Protein 6IE4 (pdb70)

Solvent-accessible surface area: 15902 Å² total

Secondary structure (DSSP, 8-state):
--GGGSTT-EEEE---STT-TTEEEEEEEEE----EEEEEEEEEESSTT--SEEEEEEEGGGEEPPPP---TTGGG----TTBEEEEEETTEEEEEEEEEEETTTEEEEEETTTTEEEEEEGGGEEE---EETTEE-/--BSTTT---/--TTSTT-EEEE---SGGGTTEEEEEEE----EEEEEEEEEESSTT--SEEEEEEEGGGEEPPPPPP-HHHHTS---TTBEEEEEETTEEEEEEEEEE-TTSEEEEEETTTTEEEEEEGGGEEE---EETTEE-/--BGGGT---

Organism: Arabidopsis thaliana (NCBI:txid3702)

Sequence (291 aa):
LPSYLKPGSAVEISSDEIGFRGSWYMGKVITIPSVKCQVEYTTLFFDKEGTKPLKEVVDMSQLRPPAPPMSEIEKKKKIVVGEEVDAFYNDGWWEGDVTEVLDDGKFSVFFRSSKEQIRFRKDELRFHREWVDGAWKARTKQTARSTPSYLKPGSAVEISSDEIGFRGSWYMGKVITSVKCQVEYTTLFFDKEGTKPLKEVVDMSQLRPPAPPMSEIEKKKKIVVGEEVDAFYNDGWWEGDVTEVLDDGKFSVFFRSSKEQIRFRKDELRFHREWVDGAWKARTKQTARST

Structure (mmCIF, N/CA/C/O backbone):
data_6IE4
#
_entry.id   6IE4
#
_cell.length_a   42.515
_cell.length_b   67.529
_cell.length_c   116.679
_cell.angle_alpha   90.00
_cell.angle_beta   90.00
_cell.angle_gamma   90.00
#
_symmetry.space_group_name_H-M   'P 21 21 21'
#
loop_
_entity.id
_entity.type
_entity.pdbx_description
1 polymer 'Agenet domain-containing protein'
2 polymer 'H3K9me1 peptide'
3 water water
#
loop_
_atom_site.group_PDB
_atom_site.id
_atom_site.type_symbol
_atom_site.label_atom_id
_atom_site.label_alt_id
_atom_site.label_comp_id
_atom_site.label_asym_id
_atom_site.label_entity_id
_atom_site.label_seq_id
_atom_site.pdbx_PDB_ins_code
_atom_site.Cartn_x
_atom_site.Cartn_y
_atom_site.Cartn_z
_atom_site.occupancy
_atom_site.B_iso_or_equiv
_atom_site.auth_seq_id
_atom_site.auth_comp_id
_atom_site.auth_asym_id
_atom_site.auth_atom_id
_atom_site.pdbx_PDB_model_num
ATOM 1 N N . LEU A 1 10 ? 3.262 101.897 129.356 1.00 69.20 5 LEU A N 1
ATOM 2 C CA . LEU A 1 10 ? 3.621 100.474 129.382 1.00 72.80 5 LEU A CA 1
ATOM 3 C C . LEU A 1 10 ? 5.110 100.234 129.120 1.00 69.84 5 LEU A C 1
ATOM 4 O O . LEU A 1 10 ? 5.661 100.777 128.162 1.00 69.14 5 LEU A O 1
ATOM 9 N N . PRO A 1 11 ? 5.741 99.404 129.957 1.00 69.03 6 PRO A N 1
ATOM 10 C CA . PRO A 1 11 ? 7.159 99.070 129.752 1.00 62.03 6 PRO A CA 1
ATOM 11 C C . PRO A 1 11 ? 7.455 98.625 128.325 1.00 58.79 6 PRO A C 1
ATOM 12 O O . PRO A 1 11 ? 6.616 98.033 127.646 1.00 58.36 6 PRO A O 1
ATOM 16 N N . SER A 1 12 ? 8.648 98.985 127.855 1.00 62.75 7 SER A N 1
ATOM 17 C CA . SER A 1 12 ? 9.061 98.662 126.494 1.00 65.79 7 SER A CA 1
ATOM 18 C C . SER A 1 12 ? 8.946 97.171 126.186 1.00 66.01 7 SER A C 1
ATOM 19 O O . SER A 1 12 ? 8.459 96.792 125.116 1.00 68.03 7 SER A O 1
ATOM 22 N N . TYR A 1 13 ? 9.381 96.303 127.107 1.00 63.90 8 TYR A N 1
ATOM 23 C CA . TYR A 1 13 ? 9.641 94.915 126.730 1.00 58.80 8 TYR A CA 1
ATOM 24 C C . TYR A 1 13 ? 8.375 94.070 126.648 1.00 59.78 8 TYR A C 1
ATOM 25 O O . TYR A 1 13 ? 8.390 93.021 125.989 1.00 62.61 8 TYR A O 1
ATOM 34 N N . LEU A 1 14 ? 7.289 94.503 127.288 1.00 55.34 9 LEU A N 1
ATOM 35 C CA . LEU A 1 14 ? 5.980 93.861 127.220 1.00 53.18 9 LEU A CA 1
ATOM 36 C C . LEU A 1 14 ? 5.218 94.078 125.918 1.00 54.31 9 LEU A C 1
ATOM 37 O O . LEU A 1 14 ? 4.056 93.673 125.866 1.00 56.09 9 LEU A O 1
ATOM 42 N N . LYS A 1 15 ? 5.784 94.673 124.878 1.00 54.53 10 LYS A N 1
ATOM 43 C CA . LYS A 1 15 ? 5.001 94.828 123.658 1.00 56.16 10 LYS A CA 1
ATOM 44 C C . LYS A 1 15 ? 4.643 93.450 123.096 1.00 56.82 10 LYS A C 1
ATOM 45 O O . LYS A 1 15 ? 5.459 92.519 123.160 1.00 57.49 10 LYS A O 1
ATOM 51 N N . PRO A 1 16 ? 3.425 93.264 122.583 1.00 57.61 11 PRO A N 1
ATOM 52 C CA . PRO A 1 16 ? 3.071 91.961 122.010 1.00 49.31 11 PRO A CA 1
ATOM 53 C C . PRO A 1 16 ? 4.082 91.545 120.952 1.00 47.62 11 PRO A C 1
ATOM 54 O O . PRO A 1 16 ? 4.540 92.358 120.146 1.00 47.37 11 PRO A O 1
ATOM 58 N N . GLY A 1 17 ? 4.443 90.269 120.980 1.00 49.10 12 GLY A N 1
ATOM 59 C CA . GLY A 1 17 ? 5.456 89.723 120.109 1.00 46.12 12 GLY A CA 1
ATOM 60 C C . GLY A 1 17 ? 6.832 89.586 120.722 1.00 45.59 12 GLY A C 1
ATOM 61 O O . GLY A 1 17 ? 7.665 88.854 120.169 1.00 44.24 12 GLY A O 1
ATOM 62 N N . SER A 1 18 ? 7.080 90.217 121.867 1.00 43.30 13 SER A N 1
ATOM 63 C CA . SER A 1 18 ? 8.434 90.357 122.381 1.00 44.38 13 SER A CA 1
ATOM 64 C C . SER A 1 18 ? 8.811 89.205 123.305 1.00 42.61 13 SER A C 1
ATOM 65 O O . SER A 1 18 ? 7.978 88.686 124.054 1.00 37.77 13 SER A O 1
ATOM 68 N N . ALA A 1 19 ? 10.072 88.792 123.215 1.00 37.45 14 ALA A N 1
ATOM 69 C CA . ALA A 1 19 ? 10.579 87.711 124.038 1.00 32.21 14 ALA A CA 1
ATOM 70 C C . ALA A 1 19 ? 10.603 88.131 125.500 1.00 31.51 14 ALA A C 1
ATOM 71 O O . ALA A 1 19 ? 10.841 89.291 125.833 1.00 34.21 14 ALA A O 1
ATOM 73 N N . VAL A 1 20 ? 10.363 87.170 126.383 1.00 29.66 15 VAL A N 1
ATOM 74 C CA . VAL A 1 20 ? 10.297 87.416 127.817 1.00 29.29 15 VAL A CA 1
ATOM 75 C C . VAL A 1 20 ? 10.769 86.147 128.503 1.00 30.04 15 VAL A C 1
ATOM 76 O O . VAL A 1 20 ? 10.874 85.087 127.879 1.00 27.44 15 VAL A O 1
ATOM 80 N N . GLU A 1 21 ? 11.063 86.256 129.794 1.00 29.97 16 GLU A N 1
ATOM 81 C CA . GLU A 1 21 ? 11.144 85.101 130.675 1.00 30.82 16 GLU A CA 1
ATOM 82 C C . GLU A 1 21 ? 10.004 85.167 131.676 1.00 29.88 16 GLU A C 1
ATOM 83 O O . GLU A 1 21 ? 9.493 86.244 131.978 1.00 27.97 16 GLU A O 1
ATOM 89 N N . ILE A 1 22 ? 9.662 84.018 132.263 1.00 33.79 17 ILE A N 1
ATOM 90 C CA . ILE A 1 22 ? 8.367 83.842 132.923 1.00 29.21 17 ILE A CA 1
ATOM 91 C C . ILE A 1 22 ? 8.588 83.181 134.273 1.00 27.22 17 ILE A C 1
ATOM 92 O O . ILE A 1 22 ? 9.023 82.032 134.338 1.00 25.39 17 ILE A O 1
ATOM 97 N N . SER A 1 23 ? 8.348 83.925 135.343 1.00 31.69 18 SER A N 1
ATOM 98 C CA . SER A 1 23 ? 8.304 83.382 136.682 1.00 30.54 18 SER A CA 1
ATOM 99 C C . SER A 1 23 ? 6.904 82.861 136.985 1.00 41.63 18 SER A C 1
ATOM 100 O O . SER A 1 23 ? 5.974 82.967 136.184 1.00 40.45 18 SER A O 1
ATOM 103 N N . SER A 1 24 ? 6.730 82.379 138.206 1.00 48.80 19 SER A N 1
ATOM 104 C CA . SER A 1 24 ? 5.482 81.773 138.636 1.00 47.55 19 SER A CA 1
ATOM 105 C C . SER A 1 24 ? 5.541 81.639 140.145 1.00 52.63 19 SER A C 1
ATOM 106 O O . SER A 1 24 ? 6.626 81.469 140.714 1.00 53.75 19 SER A O 1
ATOM 109 N N . ASP A 1 25 ? 4.377 81.681 140.793 1.00 53.40 20 ASP A N 1
ATOM 110 C CA . ASP A 1 25 ? 4.341 81.350 142.213 1.00 59.90 20 ASP A CA 1
ATOM 111 C C . ASP A 1 25 ? 3.452 80.150 142.473 1.00 55.12 20 ASP A C 1
ATOM 112 O O . ASP A 1 25 ? 3.068 79.884 143.616 1.00 58.72 20 ASP A O 1
ATOM 117 N N . GLU A 1 26 ? 3.223 79.365 141.437 1.00 49.76 21 GLU A N 1
ATOM 118 C CA . GLU A 1 26 ? 2.744 78.015 141.615 1.00 53.48 21 GLU A CA 1
ATOM 119 C C . GLU A 1 26 ? 3.880 77.179 142.188 1.00 52.71 21 GLU A C 1
ATOM 120 O O . GLU A 1 26 ? 5.018 77.257 141.711 1.00 48.49 21 GLU A O 1
ATOM 126 N N . ILE A 1 27 ? 3.591 76.405 143.235 1.00 55.20 22 ILE A N 1
ATOM 127 C CA . ILE A 1 27 ? 4.664 75.725 143.953 1.00 53.90 22 ILE A CA 1
ATOM 128 C C . ILE A 1 27 ? 5.169 74.589 143.074 1.00 49.51 22 ILE A C 1
ATOM 129 O O . ILE A 1 27 ? 4.388 73.863 142.440 1.00 49.34 22 ILE A O 1
ATOM 134 N N . GLY A 1 28 ? 6.477 74.453 143.002 1.00 43.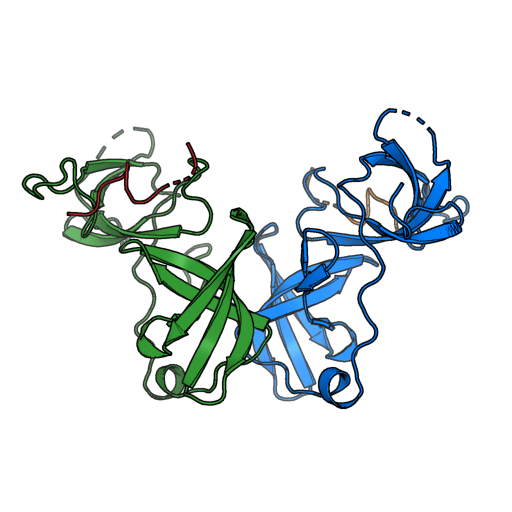79 23 GLY A N 1
ATOM 135 C CA . GLY A 1 28 ? 7.091 73.534 142.077 1.00 42.71 23 GLY A CA 1
ATOM 136 C C . GLY A 1 28 ? 7.565 74.197 140.810 1.00 37.42 23 GLY A C 1
ATOM 137 O O . GLY A 1 28 ? 8.060 73.508 139.912 1.00 34.77 23 GLY A O 1
ATOM 138 N N . PHE A 1 29 ? 7.426 75.518 140.718 1.00 36.05 24 PHE A N 1
ATOM 139 C CA . PHE A 1 29 ? 8.089 76.319 139.705 1.00 35.23 24 PHE A CA 1
ATOM 140 C C . PHE A 1 29 ? 8.944 77.378 140.381 1.00 38.01 24 PHE A C 1
ATOM 141 O O . PHE A 1 29 ? 9.369 78.356 139.732 1.00 29.64 24 PHE A O 1
ATOM 149 N N . ARG A 1 30 ? 9.148 77.235 141.691 1.00 33.55 25 ARG A N 1
ATOM 150 C CA . ARG A 1 30 ? 9.930 78.212 142.425 1.00 37.20 25 ARG A CA 1
ATOM 151 C C . ARG A 1 30 ? 11.386 78.178 141.978 1.00 34.69 25 ARG A C 1
ATOM 152 O O . ARG A 1 30 ? 11.987 77.105 141.832 1.00 35.03 25 ARG A O 1
ATOM 160 N N . GLY A 1 31 ? 11.952 79.356 141.756 1.00 31.15 26 GLY A N 1
ATOM 161 C CA . GLY A 1 31 ? 13.307 79.410 141.274 1.00 25.09 26 GLY A CA 1
ATOM 162 C C . GLY A 1 31 ? 13.453 79.181 139.792 1.00 25.92 26 GLY A C 1
ATOM 163 O O . GLY A 1 31 ? 14.575 78.963 139.332 1.00 29.92 26 GLY A O 1
ATOM 164 N N . SER A 1 32 ? 12.366 79.178 139.028 1.00 23.56 27 SER A N 1
ATOM 165 C CA . SER A 1 32 ? 12.477 78.973 137.595 1.00 22.97 27 SER A CA 1
ATOM 166 C C . SER A 1 32 ? 12.090 80.210 136.790 1.00 25.74 27 SER A C 1
ATOM 167 O O . SER A 1 32 ? 11.301 81.053 137.215 1.00 28.78 27 SER A O 1
ATOM 170 N N . TRP A 1 33 ? 12.648 80.272 135.585 1.00 25.63 28 TRP A N 1
ATOM 171 C CA . TRP A 1 33 ? 12.335 81.280 134.587 1.00 24.75 28 TRP A CA 1
ATOM 172 C C . TRP A 1 33 ? 12.252 80.544 133.257 1.00 24.65 28 TRP A C 1
ATOM 173 O O . TRP A 1 33 ? 13.265 80.045 132.759 1.00 24.40 28 TRP A O 1
ATOM 184 N N . TYR A 1 34 ? 11.056 80.448 132.689 1.00 27.29 29 TYR A N 1
ATOM 185 C CA . TYR A 1 34 ? 10.860 79.765 131.419 1.00 27.93 29 TYR A CA 1
ATOM 186 C C . TYR A 1 34 ? 10.661 80.799 130.315 1.00 29.64 29 TYR A C 1
ATOM 187 O O . TYR A 1 34 ? 10.028 81.839 130.520 1.00 31.79 29 TYR A O 1
ATOM 196 N N . MET A 1 35 ? 11.117 80.467 129.116 1.00 34.25 30 MET A N 1
ATOM 197 C CA . MET A 1 35 ? 11.190 81.427 128.021 1.00 32.27 30 MET A CA 1
ATOM 198 C C . MET A 1 35 ? 9.861 81.457 127.283 1.00 34.93 30 MET A C 1
ATOM 199 O O . MET A 1 35 ? 9.194 80.423 127.144 1.00 32.35 30 MET A O 1
ATOM 204 N N . GLY A 1 36 ? 9.449 82.651 126.869 1.00 34.39 31 GLY A N 1
ATOM 205 C CA . GLY A 1 36 ? 8.228 82.789 126.111 1.00 32.90 31 GLY A CA 1
ATOM 206 C C . GLY A 1 36 ? 8.105 84.111 125.381 1.00 39.76 31 GLY A C 1
ATOM 207 O O . GLY A 1 36 ? 9.086 84.824 125.150 1.00 38.24 31 GLY A O 1
ATOM 208 N N . LYS A 1 37 ? 6.856 84.464 125.085 1.00 40.71 32 LYS A N 1
ATOM 209 C CA . LYS A 1 37 ? 6.527 85.602 124.239 1.00 40.12 32 LYS A CA 1
ATOM 210 C C . LYS A 1 37 ? 5.177 86.150 124.665 1.00 39.79 32 LYS A C 1
ATOM 211 O O . LYS A 1 37 ? 4.272 85.395 125.034 1.00 38.92 32 LYS A O 1
ATOM 217 N N . VAL A 1 38 ? 5.018 87.454 124.528 1.00 37.66 33 VAL A N 1
ATOM 218 C CA . VAL A 1 38 ? 3.771 88.106 124.885 1.00 38.25 33 VAL A CA 1
ATOM 219 C C . VAL A 1 38 ? 2.842 87.971 123.687 1.00 43.21 33 VAL A C 1
ATOM 220 O O . VAL A 1 38 ? 3.289 88.039 122.538 1.00 40.26 33 VAL A O 1
ATOM 224 N N . ILE A 1 39 ? 1.577 87.664 123.954 1.00 48.36 34 ILE A N 1
ATOM 225 C CA . ILE A 1 39 ? 0.564 87.482 122.915 1.00 48.69 34 ILE A CA 1
ATOM 226 C C . ILE A 1 39 ? -0.428 88.630 122.913 1.00 52.03 34 ILE A C 1
ATOM 227 O O . ILE A 1 39 ? -0.750 89.183 121.861 1.00 61.03 34 ILE A O 1
ATOM 232 N N . THR A 1 40 ? -0.933 88.982 124.095 1.00 49.87 35 THR A N 1
ATOM 233 C CA . THR A 1 40 ? -2.014 89.944 124.249 1.00 53.55 35 THR A CA 1
ATOM 234 C C . THR A 1 40 ? -1.744 90.768 125.495 1.00 54.83 35 THR A C 1
ATOM 235 O O . THR A 1 40 ? -1.605 90.227 126.598 1.00 50.38 35 THR A O 1
ATOM 239 N N . ILE A 1 41 ? -1.596 92.069 125.283 1.00 56.79 36 ILE A N 1
ATOM 240 C CA . ILE A 1 41 ? -1.613 93.105 126.305 1.00 53.79 36 ILE A CA 1
ATOM 241 C C . ILE A 1 41 ? -3.077 93.510 126.414 1.00 61.15 36 ILE A C 1
ATOM 242 O O . ILE A 1 41 ? -3.804 93.391 125.417 1.00 69.90 36 ILE A O 1
ATOM 247 N N . PRO A 1 42 ? -3.579 93.937 127.588 1.00 59.82 37 PRO A N 1
ATOM 248 C CA . PRO A 1 42 ? -4.965 94.418 127.705 1.00 63.53 37 PRO A CA 1
ATOM 249 C C . PRO A 1 42 ? -5.404 95.357 126.569 1.00 58.98 37 PRO A C 1
ATOM 250 O O . PRO A 1 42 ? -5.461 96.573 126.750 1.00 58.63 37 PRO A O 1
ATOM 254 N N . SER A 1 49 ? -6.761 95.786 133.434 1.00 67.80 44 SER A N 1
ATOM 255 C CA . SER A 1 49 ? -6.073 95.060 134.500 1.00 61.74 44 SER A CA 1
ATOM 256 C C . SER A 1 49 ? -4.568 94.936 134.270 1.00 60.68 44 SER A C 1
ATOM 257 O O . SER A 1 49 ? -4.069 95.187 133.173 1.00 58.74 44 SER A O 1
ATOM 260 N N . VAL A 1 50 ? -3.861 94.483 135.308 1.00 60.10 45 VAL A N 1
ATOM 261 C CA . VAL A 1 50 ? -2.402 94.409 135.307 1.00 51.49 45 VAL A CA 1
ATOM 262 C C . VAL A 1 50 ? -1.948 93.027 134.864 1.00 53.78 45 VAL A C 1
ATOM 263 O O . VAL A 1 50 ? -1.149 92.380 135.547 1.00 57.03 45 VAL A O 1
ATOM 267 N N . LYS A 1 51 ? -2.389 92.578 133.697 1.00 52.96 46 LYS A N 1
ATOM 268 C CA . LYS A 1 51 ? -2.168 91.184 133.349 1.00 42.30 46 LYS A CA 1
ATOM 269 C C . LYS A 1 51 ? -2.148 91.042 131.840 1.00 45.26 46 LYS A C 1
ATOM 270 O O . LYS A 1 51 ? -2.919 91.688 131.134 1.00 52.42 46 LYS A O 1
ATOM 276 N N . CYS A 1 52 ? -1.274 90.185 131.360 1.00 43.86 47 CYS A N 1
ATOM 277 C CA . CYS A 1 52 ? -1.153 89.895 129.948 1.00 47.19 47 CYS A CA 1
ATOM 278 C C . CYS A 1 52 ? -1.175 88.380 129.772 1.00 46.00 47 CYS A C 1
ATOM 279 O O . CYS A 1 52 ? -1.208 87.618 130.741 1.00 43.24 47 CYS A O 1
ATOM 282 N N . GLN A 1 53 ? -1.153 87.939 128.524 1.00 46.70 48 GLN A N 1
ATOM 283 C CA . GLN A 1 53 ? -1.144 86.524 128.192 1.00 45.51 48 GLN A CA 1
ATOM 284 C C . GLN A 1 53 ? 0.074 86.220 127.333 1.00 41.63 48 GLN A C 1
ATOM 285 O O . GLN A 1 53 ? 0.412 86.978 126.420 1.00 42.46 48 GLN A O 1
ATOM 291 N N . VAL A 1 54 ? 0.745 85.119 127.645 1.00 40.37 49 VAL A N 1
ATOM 292 C CA . VAL A 1 54 ? 2.006 84.781 127.008 1.00 38.62 49 VAL A CA 1
ATOM 293 C C . VAL A 1 54 ? 1.867 83.405 126.354 1.00 39.52 49 VAL A C 1
ATOM 294 O O . VAL A 1 54 ? 0.914 82.664 126.592 1.00 40.80 49 VAL A O 1
ATOM 298 N N . GLU A 1 55 ? 2.874 83.043 125.576 1.00 38.05 50 GLU A N 1
ATOM 299 C CA . GLU A 1 55 ? 2.963 81.723 124.978 1.00 37.35 50 GLU A CA 1
ATOM 300 C C . GLU A 1 55 ? 4.367 81.228 125.261 1.00 35.30 50 GLU A C 1
ATOM 301 O O . GLU A 1 55 ? 5.344 81.873 124.874 1.00 36.21 50 GLU A O 1
ATOM 307 N N . TYR A 1 56 ? 4.458 80.125 125.992 1.00 36.89 51 TYR A N 1
ATOM 308 C CA . TYR A 1 56 ? 5.741 79.547 126.349 1.00 33.73 51 TYR A CA 1
ATOM 309 C C . TYR A 1 56 ? 6.415 79.013 125.101 1.00 37.68 51 TYR A C 1
ATOM 310 O O . TYR A 1 56 ? 5.755 78.473 124.209 1.00 42.82 51 TYR A O 1
ATOM 319 N N . THR A 1 57 ? 7.723 79.221 124.999 1.00 32.32 52 THR A N 1
ATOM 320 C CA . THR A 1 57 ? 8.410 78.651 123.852 1.00 35.47 52 THR A CA 1
ATOM 321 C C . THR A 1 57 ? 8.771 77.183 124.029 1.00 30.61 52 THR A C 1
ATOM 322 O O . THR A 1 57 ? 8.941 76.498 123.021 1.00 38.78 52 THR A O 1
ATOM 326 N N . THR A 1 58 ? 8.872 76.661 125.259 1.00 33.52 53 THR A N 1
ATOM 327 C CA . THR A 1 58 ? 9.257 75.255 125.426 1.00 32.44 53 THR A CA 1
ATOM 328 C C . THR A 1 58 ? 8.250 74.363 126.141 1.00 27.35 53 THR A C 1
ATOM 329 O O . THR A 1 58 ? 8.507 73.170 126.250 1.00 30.25 53 THR A O 1
ATOM 333 N N . LEU A 1 59 ? 7.176 74.890 126.704 1.00 33.59 54 LEU A N 1
ATOM 334 C CA . LEU A 1 59 ? 6.119 74.057 127.266 1.00 33.65 54 LEU A CA 1
ATOM 335 C C . LEU A 1 59 ? 4.927 73.970 126.311 1.00 34.66 54 LEU A C 1
ATOM 336 O O . LEU A 1 59 ? 4.751 74.798 125.417 1.00 39.16 54 LEU A O 1
ATOM 341 N N . PHE A 1 60 ? 4.068 72.986 126.543 1.00 37.76 55 PHE A N 1
ATOM 342 C CA . PHE A 1 60 ? 2.955 72.734 125.639 1.00 40.45 55 PHE A CA 1
ATOM 343 C C . PHE A 1 60 ? 1.755 72.292 126.461 1.00 41.73 55 PHE A C 1
ATOM 344 O O . PHE A 1 60 ? 1.878 71.959 127.645 1.00 41.85 55 PHE A O 1
ATOM 352 N N . PHE A 1 61 ? 0.584 72.257 125.824 1.00 43.77 56 PHE A N 1
ATOM 353 C CA . PHE A 1 61 ? -0.583 71.830 126.576 1.00 42.33 56 PHE A CA 1
ATOM 354 C C . PHE A 1 61 ? -0.629 70.331 126.710 1.00 42.21 56 PHE A C 1
ATOM 355 O O . PHE A 1 61 ? -1.294 69.835 127.620 1.00 46.53 56 PHE A O 1
ATOM 363 N N . ASP A 1 62 ? 0.160 69.622 125.910 1.00 44.84 57 ASP A N 1
ATOM 364 C CA . ASP A 1 62 ? -0.045 68.212 125.630 1.00 51.04 57 ASP A CA 1
ATOM 365 C C . ASP A 1 62 ? 1.291 67.540 125.363 1.00 52.46 57 ASP A C 1
ATOM 366 O O . ASP A 1 62 ? 2.149 68.118 124.691 1.00 52.86 57 ASP A O 1
ATOM 371 N N . LYS A 1 63 ? 1.449 66.311 125.868 1.00 51.68 58 LYS A N 1
ATOM 372 C CA . LYS A 1 63 ? 2.648 65.527 125.571 1.00 54.56 58 LYS A CA 1
ATOM 373 C C . LYS A 1 63 ? 2.965 65.553 124.080 1.00 56.00 58 LYS A C 1
ATOM 374 O O . LYS A 1 63 ? 4.129 65.660 123.678 1.00 50.21 58 LYS A O 1
ATOM 380 N N . GLU A 1 64 ? 1.927 65.498 123.244 1.00 61.28 59 GLU A N 1
ATOM 381 C CA . GLU A 1 64 ? 2.138 65.433 121.807 1.00 61.50 59 GLU A CA 1
ATOM 382 C C . GLU A 1 64 ? 2.700 66.733 121.257 1.00 56.72 59 GLU A C 1
ATOM 383 O O . GLU A 1 64 ? 3.169 66.756 120.115 1.00 56.59 59 GLU A O 1
ATOM 389 N N . GLY A 1 65 ? 2.670 67.804 122.045 1.00 55.96 60 GLY A N 1
ATOM 390 C CA . GLY A 1 65 ? 3.328 69.055 121.696 1.00 49.78 60 GLY A CA 1
ATOM 391 C C . GLY A 1 65 ? 2.819 69.703 120.430 1.00 53.29 60 GLY A C 1
ATOM 392 O O . GLY A 1 65 ? 3.612 70.258 119.654 1.00 52.41 60 GLY A O 1
ATOM 393 N N . THR A 1 66 ? 1.504 69.695 120.229 1.00 53.17 61 THR A N 1
ATOM 394 C CA . THR A 1 66 ? 0.906 70.324 119.064 1.00 54.77 61 THR A CA 1
ATOM 395 C C . THR A 1 66 ? 0.453 71.729 119.375 1.00 58.38 61 THR A C 1
ATOM 396 O O . THR A 1 66 ? 0.415 72.579 118.480 1.00 62.54 61 THR A O 1
ATOM 400 N N . LYS A 1 67 ? 0.175 72.003 120.638 1.00 55.89 62 LYS A N 1
ATOM 401 C CA . LYS A 1 67 ? -0.369 73.290 121.035 1.00 54.66 62 LYS A CA 1
ATOM 402 C C . LYS A 1 67 ? 0.582 73.900 122.048 1.00 48.52 62 LYS A C 1
ATOM 403 O O . LYS A 1 67 ? 0.666 73.410 123.189 1.00 48.90 62 LYS A O 1
ATOM 409 N N . PRO A 1 68 ? 1.315 74.947 121.685 1.00 45.47 63 PRO A N 1
ATOM 410 C CA . PRO A 1 68 ? 2.183 75.605 122.660 1.00 45.62 63 PRO A CA 1
ATOM 411 C C . PRO A 1 68 ? 1.374 76.152 123.823 1.00 44.46 63 PRO A C 1
ATOM 412 O O . PRO A 1 68 ? 0.277 76.687 123.652 1.00 42.31 63 PRO A O 1
ATOM 416 N N . LEU A 1 69 ? 1.946 76.051 125.016 1.00 44.11 64 LEU A N 1
ATOM 417 C CA . LEU A 1 69 ? 1.223 76.491 126.193 1.00 38.92 64 LEU A CA 1
ATOM 418 C C . LEU A 1 69 ? 1.068 78.008 126.185 1.00 41.17 64 LEU A C 1
ATOM 419 O O . LEU A 1 69 ? 1.953 78.758 125.753 1.00 39.10 64 LEU A O 1
ATOM 424 N N . LYS A 1 70 ? -0.068 78.450 126.699 1.00 40.10 65 LYS A N 1
ATOM 425 C CA . LYS A 1 70 ? -0.474 79.839 126.693 1.00 38.03 65 LYS A CA 1
ATOM 426 C C . LYS A 1 70 ? -1.099 80.071 128.048 1.00 38.74 65 LYS A C 1
ATOM 427 O O . LYS A 1 70 ? -1.665 79.154 128.637 1.00 42.45 65 LYS A O 1
ATOM 433 N N . GLU A 1 71 ? -0.976 81.291 128.549 1.00 43.04 66 GLU A N 1
ATOM 434 C CA . GLU A 1 71 ? -1.336 81.517 129.937 1.00 43.85 66 GLU A CA 1
ATOM 435 C C . GLU A 1 71 ? -1.420 83.008 130.216 1.00 42.60 66 GLU A C 1
ATOM 436 O O . GLU A 1 71 ? -0.646 83.796 129.666 1.00 41.37 66 GLU A O 1
ATOM 442 N N . VAL A 1 72 ? -2.401 83.385 131.023 1.00 41.18 67 VAL A N 1
ATOM 443 C CA . VAL A 1 72 ? -2.514 84.752 131.514 1.00 43.87 67 VAL A CA 1
ATOM 444 C C . VAL A 1 72 ? -1.742 84.847 132.825 1.00 39.23 67 VAL A C 1
ATOM 445 O O . VAL A 1 72 ? -1.942 84.036 133.737 1.00 40.61 67 VAL A O 1
ATOM 449 N N . VAL A 1 73 ? -0.852 85.826 132.920 1.00 38.97 68 VAL A N 1
ATOM 450 C CA . VAL A 1 73 ? -0.054 86.043 134.119 1.00 41.33 68 VAL A CA 1
ATOM 451 C C . VAL A 1 73 ? -0.122 87.521 134.486 1.00 40.78 68 VAL A C 1
ATOM 452 O O . VAL A 1 73 ? -0.613 88.352 133.724 1.00 41.44 68 VAL A O 1
ATOM 456 N N . ASP A 1 74 ? 0.418 87.840 135.657 1.00 41.89 69 ASP A N 1
ATOM 457 C CA . ASP A 1 74 ? 0.634 89.222 136.047 1.00 45.00 69 ASP A CA 1
ATOM 458 C C . ASP A 1 74 ? 1.896 89.738 135.369 1.00 39.02 69 ASP A C 1
ATOM 459 O O . ASP A 1 74 ? 2.837 88.980 135.125 1.00 34.99 69 ASP A O 1
ATOM 464 N N . MET A 1 75 ? 1.906 91.034 135.032 1.00 41.51 70 MET A N 1
ATOM 465 C CA . MET A 1 75 ? 3.119 91.592 134.438 1.00 41.80 70 MET A CA 1
ATOM 466 C C . MET A 1 75 ? 4.327 91.535 135.361 1.00 39.03 70 MET A C 1
ATOM 467 O O . MET A 1 75 ? 5.457 91.673 134.879 1.00 31.77 70 MET A O 1
ATOM 472 N N . SER A 1 76 ? 4.137 91.223 136.637 1.00 40.08 71 SER A N 1
ATOM 473 C CA . SER A 1 76 ? 5.251 91.206 137.563 1.00 36.05 71 SER A CA 1
ATOM 474 C C . SER A 1 76 ? 5.918 89.845 137.573 1.00 32.78 71 SER A C 1
ATOM 475 O O . SER A 1 76 ? 7.024 89.706 138.098 1.00 35.60 71 SER A O 1
ATOM 478 N N . GLN A 1 77 ? 5.312 88.875 136.909 1.00 32.11 72 GLN A N 1
ATOM 479 C CA . GLN A 1 77 ? 5.892 87.568 136.696 1.00 34.50 72 GLN A CA 1
ATOM 480 C C . GLN A 1 77 ? 6.749 87.521 135.450 1.00 33.40 72 GLN A C 1
ATOM 481 O O . GLN A 1 77 ? 7.214 86.442 135.074 1.00 33.77 72 GLN A O 1
ATOM 487 N N . LEU A 1 78 ? 6.986 88.667 134.821 1.00 30.65 73 LEU A N 1
ATOM 488 C CA . LEU A 1 78 ? 7.657 88.741 133.537 1.00 28.54 73 LEU A CA 1
ATOM 489 C C . LEU A 1 78 ? 8.905 89.597 133.640 1.00 28.67 73 LEU A C 1
ATOM 490 O O . LEU A 1 78 ? 9.009 90.502 134.471 1.00 26.50 73 LEU A O 1
ATOM 495 N N . ARG A 1 79 ? 9.857 89.274 132.793 1.00 29.85 74 ARG A N 1
ATOM 496 C CA . ARG A 1 79 ? 11.115 90.004 132.746 1.00 31.23 74 ARG A CA 1
ATOM 497 C C . ARG A 1 79 ? 11.670 89.799 131.348 1.00 29.41 74 ARG A C 1
ATOM 498 O O . ARG A 1 79 ? 11.232 88.913 130.622 1.00 29.15 74 ARG A O 1
ATOM 506 N N . PRO A 1 80 ? 12.626 90.626 130.943 1.00 35.88 75 PRO A N 1
ATOM 507 C CA . PRO A 1 80 ? 13.096 90.510 129.570 1.00 31.99 75 PRO A CA 1
ATOM 508 C C . PRO A 1 80 ? 14.016 89.313 129.458 1.00 37.40 75 PRO A C 1
ATOM 509 O O . PRO A 1 80 ? 14.351 88.685 130.475 1.00 37.47 75 PRO A O 1
ATOM 513 N N . PRO A 1 81 ? 14.446 88.958 128.254 1.00 39.69 76 PRO A N 1
ATOM 514 C CA . PRO A 1 81 ? 15.451 87.907 128.142 1.00 34.96 76 PRO A CA 1
ATOM 515 C C . PRO A 1 81 ? 16.713 88.345 128.863 1.00 39.50 76 PRO A C 1
ATOM 516 O O . PRO A 1 81 ? 16.986 89.538 129.028 1.00 34.81 76 PRO A O 1
ATOM 520 N N . ALA A 1 82 ? 17.462 87.364 129.340 1.00 44.56 77 ALA A N 1
ATOM 521 C CA . ALA A 1 82 ? 18.684 87.699 130.040 1.00 44.89 77 ALA A CA 1
ATOM 522 C C . ALA A 1 82 ? 19.660 88.335 129.051 1.00 43.75 77 ALA A C 1
ATOM 523 O O . ALA A 1 82 ? 19.613 88.055 127.850 1.00 42.52 77 ALA A O 1
ATOM 525 N N . PRO A 1 83 ? 20.507 89.242 129.514 1.00 48.04 78 PRO A N 1
ATOM 526 C CA . PRO A 1 83 ? 21.370 89.989 128.588 1.00 52.87 78 PRO A CA 1
ATOM 527 C C . PRO A 1 83 ? 22.412 89.077 127.968 1.00 54.41 78 PRO A C 1
ATOM 528 O O . PRO A 1 83 ? 22.961 88.197 128.652 1.00 50.72 78 PRO A O 1
ATOM 532 N N . PRO A 1 84 ? 22.676 89.222 126.658 1.00 59.33 79 PRO A N 1
ATOM 533 C CA . PRO A 1 84 ? 23.848 88.554 126.062 1.00 68.05 79 PRO A CA 1
ATOM 534 C C . PRO A 1 84 ? 25.131 88.772 126.861 1.00 71.14 79 PRO A C 1
ATOM 535 O O . PRO A 1 84 ? 25.623 89.905 126.966 1.00 62.83 79 PRO A O 1
ATOM 539 N N . MET A 1 85 ? 25.662 87.679 127.424 1.00 64.38 80 MET A N 1
ATOM 540 C CA . MET A 1 85 ? 26.961 87.693 128.094 1.00 66.94 80 MET A CA 1
ATOM 541 C C . MET A 1 85 ? 28.056 88.171 127.143 1.00 70.25 80 MET A C 1
ATOM 542 O O . MET A 1 85 ? 28.180 87.650 126.029 1.00 72.58 80 MET A O 1
ATOM 547 N N . SER A 1 86 ? 28.819 89.194 127.559 1.00 68.72 81 SER A N 1
ATOM 548 C CA . SER A 1 86 ? 29.988 89.614 126.780 1.00 68.30 81 SER A CA 1
ATOM 549 C C . SER A 1 86 ? 30.941 88.430 126.610 1.00 65.95 81 SER A C 1
ATOM 550 O O . SER A 1 86 ? 30.846 87.425 127.312 1.00 62.21 81 SER A O 1
ATOM 553 N N . GLU A 1 87 ? 31.955 88.606 125.760 1.00 61.84 82 GLU A N 1
ATOM 554 C CA . GLU A 1 87 ? 32.825 87.471 125.467 1.00 64.39 82 GLU A CA 1
ATOM 555 C C . GLU A 1 87 ? 33.709 87.110 126.655 1.00 62.17 82 GLU A C 1
ATOM 556 O O . GLU A 1 87 ? 33.875 85.925 126.971 1.00 58.37 82 GLU A O 1
ATOM 562 N N . ILE A 1 88 ? 34.229 88.110 127.365 1.00 61.31 83 ILE A N 1
ATOM 563 C CA . ILE A 1 88 ? 34.915 87.844 128.626 1.00 57.76 83 ILE A CA 1
ATOM 564 C C . ILE A 1 88 ? 33.948 87.281 129.666 1.00 58.82 83 ILE A C 1
ATOM 565 O O . ILE A 1 88 ? 34.228 86.257 130.304 1.00 58.41 83 ILE A O 1
ATOM 570 N N . GLU A 1 89 ? 32.789 87.922 129.840 1.00 63.14 84 GLU A N 1
ATOM 571 C CA . GLU A 1 89 ? 31.790 87.374 130.755 1.00 61.36 84 GLU A CA 1
ATOM 572 C C . GLU A 1 89 ? 31.403 85.967 130.339 1.00 56.39 84 GLU A C 1
ATOM 573 O O . GLU A 1 89 ? 31.220 85.093 131.189 1.00 53.26 84 GLU A O 1
ATOM 579 N N . LYS A 1 90 ? 31.247 85.738 129.037 1.00 58.47 85 LYS A N 1
ATOM 580 C CA . LYS A 1 90 ? 30.787 84.452 128.524 1.00 60.10 85 LYS A CA 1
ATOM 581 C C . LYS A 1 90 ? 31.792 83.334 128.748 1.00 56.91 85 LYS A C 1
ATOM 582 O O . LYS A 1 90 ? 31.441 82.166 128.573 1.00 51.68 85 LYS A O 1
ATOM 588 N N . LYS A 1 91 ? 33.002 83.648 129.209 1.00 56.69 86 LYS A N 1
ATOM 589 C CA . LYS A 1 91 ? 34.038 82.640 129.368 1.00 51.69 86 LYS A CA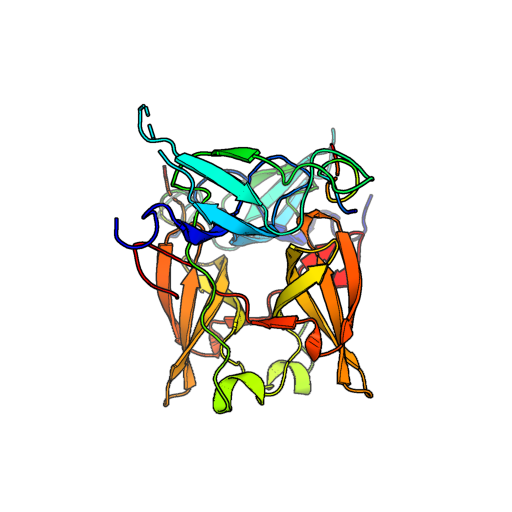 1
ATOM 590 C C . LYS A 1 91 ? 34.776 82.731 130.695 1.00 50.56 86 LYS A C 1
ATOM 591 O O . LYS A 1 91 ? 35.767 82.011 130.880 1.00 46.00 86 LYS A O 1
ATOM 597 N N . LYS A 1 92 ? 34.280 83.503 131.658 1.00 45.93 87 LYS A N 1
ATOM 598 C CA . LYS A 1 92 ? 34.957 83.499 132.943 1.00 45.39 87 LYS A CA 1
ATOM 599 C C . LYS A 1 92 ? 34.681 82.187 133.674 1.00 43.95 87 LYS A C 1
ATOM 600 O O . LYS A 1 92 ? 33.818 81.398 133.294 1.00 45.14 87 LYS A O 1
ATOM 606 N N . LYS A 1 93 ? 35.475 81.933 134.703 1.00 44.53 88 LYS A N 1
ATOM 607 C CA . LYS A 1 93 ? 35.396 80.677 135.427 1.00 34.73 88 LYS A CA 1
ATOM 608 C C . LYS A 1 93 ? 34.155 80.660 136.308 1.00 38.49 88 LYS A C 1
ATOM 609 O O . LYS A 1 93 ? 33.676 81.706 136.757 1.00 42.22 88 LYS A O 1
ATOM 615 N N . ILE A 1 94 ? 33.625 79.461 136.543 1.00 37.71 89 ILE A N 1
ATOM 616 C CA . ILE A 1 94 ? 32.538 79.250 137.495 1.00 37.82 89 ILE A CA 1
ATOM 617 C C . ILE A 1 94 ? 33.119 78.606 138.745 1.00 34.95 89 ILE A C 1
ATOM 618 O O . ILE A 1 94 ? 33.918 77.670 138.649 1.00 36.63 89 ILE A O 1
ATOM 623 N N . VAL A 1 95 ? 32.753 79.136 139.910 1.00 31.46 90 VAL A N 1
ATOM 624 C CA . VAL A 1 95 ? 33.397 78.803 141.173 1.00 29.94 90 VAL A CA 1
ATOM 625 C C . VAL A 1 95 ? 32.365 78.306 142.178 1.00 28.50 90 VAL A C 1
ATOM 626 O O . VAL A 1 95 ? 31.172 78.593 142.076 1.00 31.67 90 VAL A O 1
ATOM 630 N N . VAL A 1 96 ? 32.836 77.546 143.160 1.00 28.17 91 VAL A N 1
ATOM 631 C CA . VAL A 1 96 ? 31.976 77.125 144.260 1.00 28.31 91 VAL A CA 1
ATOM 632 C C . VAL A 1 96 ? 31.291 78.325 144.893 1.00 29.83 91 VAL A C 1
ATOM 633 O O . VAL A 1 96 ? 31.954 79.236 145.397 1.00 36.06 91 VAL A O 1
ATOM 637 N N . GLY A 1 97 ? 29.958 78.305 144.923 1.00 29.11 92 GLY A N 1
ATOM 638 C CA . GLY A 1 97 ? 29.177 79.318 145.574 1.00 29.40 92 GLY A CA 1
ATOM 639 C C . GLY A 1 97 ? 28.570 80.329 144.638 1.00 29.64 92 GLY A C 1
ATOM 640 O O . GLY A 1 97 ? 27.729 81.116 145.071 1.00 29.66 92 GLY A O 1
ATOM 641 N N . GLU A 1 98 ? 29.068 80.407 143.409 1.00 30.15 93 GLU A N 1
ATOM 642 C CA . GLU A 1 98 ? 28.405 81.183 142.375 1.00 32.14 93 GLU A CA 1
ATOM 643 C C . GLU A 1 98 ? 26.927 80.819 142.263 1.00 33.86 93 GLU A C 1
ATOM 644 O O . GLU A 1 98 ? 26.553 79.645 142.252 1.00 34.13 93 GLU A O 1
ATOM 650 N N . GLU A 1 99 ? 26.077 81.833 142.153 1.00 34.53 94 GLU A N 1
ATOM 651 C CA . GLU A 1 99 ? 24.707 81.569 141.763 1.00 33.66 94 GLU A CA 1
ATOM 652 C C . GLU A 1 99 ? 24.613 81.444 140.261 1.00 33.36 94 GLU A C 1
ATOM 653 O O . GLU A 1 99 ? 2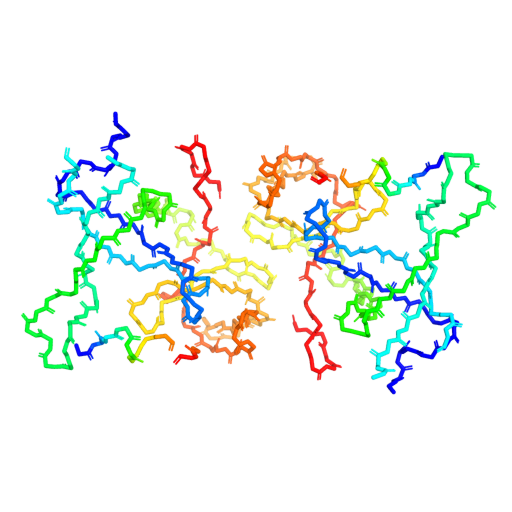5.203 82.228 139.516 1.00 31.43 94 GLU A O 1
ATOM 659 N N . VAL A 1 100 ? 23.814 80.476 139.828 1.00 33.89 95 VAL A N 1
ATOM 660 C CA . VAL A 1 100 ? 23.720 80.077 138.439 1.00 25.52 95 VAL A CA 1
ATOM 661 C C . VAL A 1 100 ? 22.276 79.697 138.184 1.00 25.31 95 VAL A C 1
ATOM 662 O O . VAL A 1 100 ? 21.475 79.544 139.104 1.00 27.18 95 VAL A O 1
ATOM 666 N N . ASP A 1 101 ? 21.952 79.556 136.916 1.00 26.28 96 ASP A N 1
ATOM 667 C CA . ASP A 1 101 ? 20.698 78.990 136.465 1.00 27.13 96 ASP A CA 1
ATOM 668 C C . ASP A 1 101 ? 21.117 77.807 135.625 1.00 27.09 96 ASP A C 1
ATOM 669 O O . ASP A 1 101 ? 22.020 77.936 134.794 1.00 29.16 96 ASP A O 1
ATOM 674 N N . ALA A 1 102 ? 20.536 76.654 135.891 1.00 24.91 97 ALA A N 1
ATOM 675 C CA . ALA A 1 102 ? 20.767 75.496 135.051 1.00 26.63 97 ALA A CA 1
ATOM 676 C C . ALA A 1 102 ? 19.569 75.315 134.137 1.00 26.31 97 ALA A C 1
ATOM 677 O O . ALA A 1 102 ? 18.439 75.616 134.524 1.00 23.46 97 ALA A O 1
ATOM 679 N N . PHE A 1 103 ? 19.823 74.805 132.923 1.00 27.71 98 PHE A N 1
ATOM 680 C CA . PHE A 1 103 ? 18.755 74.494 131.978 1.00 25.49 98 PHE A CA 1
ATOM 681 C C . PHE A 1 103 ? 18.284 73.071 132.242 1.00 26.70 98 PHE A C 1
ATOM 682 O O . PHE A 1 103 ? 18.984 72.107 131.924 1.00 29.01 98 PHE A O 1
ATOM 690 N N . TYR A 1 104 ? 17.076 72.943 132.773 1.00 29.13 99 TYR A N 1
ATOM 691 C CA . TYR A 1 104 ? 16.551 71.685 133.273 1.00 27.36 99 TYR A CA 1
ATOM 692 C C . TYR A 1 104 ? 15.035 71.706 133.088 1.00 29.19 99 TYR A C 1
ATOM 693 O O . TYR A 1 104 ? 14.396 72.740 133.310 1.00 31.15 99 TYR A O 1
ATOM 702 N N . ASN A 1 105 ? 14.469 70.560 132.693 1.00 30.26 100 ASN A N 1
ATOM 703 C CA . ASN A 1 105 ? 13.087 70.452 132.234 1.00 28.80 100 ASN A CA 1
ATOM 704 C C . ASN A 1 105 ? 12.744 71.600 131.293 1.00 30.41 100 ASN A C 1
ATOM 705 O O . ASN A 1 105 ? 11.659 72.189 131.397 1.00 29.75 100 ASN A O 1
ATOM 710 N N . ASP A 1 106 ? 13.682 71.941 130.409 1.00 27.40 101 ASP A N 1
ATOM 711 C CA . ASP A 1 106 ? 13.482 72.940 129.357 1.00 27.59 101 ASP A CA 1
ATOM 712 C C . ASP A 1 106 ? 13.151 74.317 129.912 1.00 25.75 101 ASP A C 1
ATOM 713 O O . ASP A 1 106 ? 12.335 75.047 129.357 1.00 26.00 101 ASP A O 1
ATOM 718 N N . GLY A 1 107 ? 13.865 74.700 130.962 1.00 29.63 102 GLY A N 1
ATOM 719 C CA . GLY A 1 107 ? 13.641 75.913 131.729 1.00 27.63 102 GLY A CA 1
ATOM 720 C C . GLY A 1 107 ? 14.887 76.252 132.537 1.00 28.53 102 GLY A C 1
ATOM 721 O O . GLY A 1 107 ? 15.721 75.378 132.789 1.00 28.41 102 GLY A O 1
ATOM 722 N N . TRP A 1 108 ? 15.064 77.522 132.883 1.00 24.91 103 TRP A N 1
ATOM 723 C CA . TRP A 1 108 ? 16.156 77.956 133.745 1.00 25.13 103 TRP A CA 1
ATOM 724 C C . TRP A 1 108 ? 15.790 77.819 135.214 1.00 22.96 103 TRP A C 1
ATOM 725 O O . TRP A 1 108 ? 14.767 78.342 135.647 1.00 27.93 103 TRP A O 1
ATOM 736 N N . TRP A 1 109 ? 16.583 77.079 135.973 1.00 21.72 104 TRP A N 1
ATOM 737 C CA . TRP A 1 109 ? 16.371 76.938 137.408 1.00 24.01 104 TRP A CA 1
ATOM 738 C C . TRP A 1 109 ? 17.579 77.451 138.175 1.00 27.22 104 TRP A C 1
ATOM 739 O O . TRP A 1 109 ? 18.726 77.194 137.796 1.00 28.08 104 TRP A O 1
ATOM 750 N N . GLU A 1 110 ? 17.324 78.100 139.298 1.00 28.19 105 GLU A N 1
ATOM 751 C CA . GLU A 1 110 ? 18.366 78.790 140.029 1.00 26.34 105 GLU A CA 1
ATOM 752 C C . GLU A 1 110 ? 18.862 77.890 141.151 1.00 27.48 105 GLU A C 1
ATOM 753 O O . GLU A 1 110 ? 18.069 77.225 141.826 1.00 25.41 105 GLU A O 1
ATOM 759 N N . GLY A 1 111 ? 20.177 77.894 141.350 1.00 27.86 106 GLY A N 1
ATOM 760 C CA . GLY A 1 111 ? 20.818 77.023 142.317 1.00 32.28 106 GLY A CA 1
ATOM 761 C C . GLY A 1 111 ? 22.217 77.513 142.608 1.00 35.39 106 GLY A C 1
ATOM 762 O O . GLY A 1 111 ? 22.745 78.388 141.906 1.00 34.17 106 GLY A O 1
ATOM 763 N N . ASP A 1 112 ? 22.781 76.995 143.704 1.00 30.95 107 ASP A N 1
ATOM 764 C CA . ASP A 1 112 ? 24.167 77.265 144.069 1.00 37.10 107 ASP A CA 1
ATOM 765 C C . ASP A 1 112 ? 25.075 76.204 143.463 1.00 33.06 107 ASP A C 1
ATOM 766 O O . ASP A 1 112 ? 24.664 75.065 143.278 1.00 35.04 107 ASP A O 1
ATOM 771 N N . VAL A 1 113 ? 26.325 76.577 143.173 1.00 31.77 108 VAL A N 1
ATOM 772 C CA . VAL A 1 113 ? 27.345 75.610 142.774 1.00 27.98 108 VAL A CA 1
ATOM 773 C C . VAL A 1 113 ? 28.031 75.096 144.028 1.00 31.50 108 VAL A C 1
ATOM 774 O O . VAL A 1 113 ? 28.651 75.867 144.768 1.00 31.03 108 VAL A O 1
ATOM 778 N N . THR A 1 114 ? 27.990 73.785 144.244 1.00 31.44 109 THR A N 1
ATOM 779 C CA . THR A 1 114 ? 28.594 73.266 145.457 1.00 31.32 109 THR A CA 1
ATOM 780 C C . THR A 1 114 ? 29.907 72.567 145.191 1.00 35.04 109 THR A C 1
ATOM 781 O O . THR A 1 114 ? 30.734 72.475 146.104 1.00 36.92 109 THR A O 1
ATOM 785 N N . GLU A 1 115 ? 30.131 72.114 143.961 1.00 34.79 110 GLU A N 1
ATOM 786 C CA . GLU A 1 115 ? 31.341 71.392 143.616 1.00 38.45 110 GLU A CA 1
ATOM 787 C C . GLU A 1 115 ? 31.738 71.724 142.183 1.00 37.96 110 GLU A C 1
ATOM 788 O O . GLU A 1 115 ? 30.877 71.805 141.299 1.00 37.24 110 GLU A O 1
ATOM 794 N N . VAL A 1 116 ? 33.041 71.917 141.964 1.00 40.74 111 VAL A N 1
ATOM 795 C CA . VAL A 1 116 ? 33.624 72.095 140.635 1.00 36.20 111 VAL A CA 1
ATOM 796 C C . VAL A 1 116 ? 34.410 70.828 140.332 1.00 42.13 111 VAL A C 1
ATOM 797 O O . VAL A 1 116 ? 35.280 70.438 141.117 1.00 50.12 111 VAL A O 1
ATOM 801 N N . LEU A 1 117 ? 34.090 70.169 139.219 1.00 43.36 112 LEU A N 1
ATOM 802 C CA . LEU A 1 117 ? 34.613 68.840 138.923 1.00 44.13 112 LEU A CA 1
ATOM 803 C C . LEU A 1 117 ? 35.663 68.903 137.815 1.00 51.79 112 LEU A C 1
ATOM 804 O O . LEU A 1 117 ? 35.606 69.770 136.937 1.00 53.64 112 LEU A O 1
ATOM 809 N N . ASP A 1 118 ? 36.593 67.931 137.825 1.00 58.12 113 ASP A N 1
ATOM 810 C CA . ASP A 1 118 ? 37.803 68.000 136.998 1.00 62.18 113 ASP A CA 1
ATOM 811 C C . ASP A 1 118 ? 37.528 68.045 135.506 1.00 56.64 113 ASP A C 1
ATOM 812 O O . ASP A 1 118 ? 38.455 68.328 134.735 1.00 61.85 113 ASP A O 1
ATOM 817 N N . ASP A 1 119 ? 36.293 67.818 135.084 1.00 52.00 114 ASP A N 1
ATOM 818 C CA . ASP A 1 119 ? 36.014 67.654 133.667 1.00 58.70 114 ASP A CA 1
ATOM 819 C C . ASP A 1 119 ? 35.023 68.685 133.147 1.00 57.87 114 ASP A C 1
ATOM 820 O O . ASP A 1 119 ? 34.095 68.345 132.400 1.00 55.68 114 ASP A O 1
ATOM 825 N N . GLY A 1 120 ? 35.212 69.951 133.522 1.00 58.63 115 GLY A N 1
ATOM 826 C CA . GLY A 1 120 ? 34.334 70.969 132.987 1.00 52.89 115 GLY A CA 1
ATOM 827 C C . GLY A 1 120 ? 32.923 70.919 133.521 1.00 49.29 115 GLY A C 1
ATOM 828 O O . GLY A 1 120 ? 32.052 71.604 132.969 1.00 45.32 115 GLY A O 1
ATOM 829 N N . LYS A 1 121 ? 32.641 70.033 134.481 1.00 47.63 116 LYS A N 1
ATOM 830 C CA . LYS A 1 121 ? 31.303 69.812 135.008 1.00 40.71 116 LYS A CA 1
ATOM 831 C C . LYS A 1 121 ? 31.167 70.415 136.400 1.00 35.55 116 LYS A C 1
ATOM 832 O O . LYS A 1 121 ? 32.150 70.646 137.110 1.00 36.17 116 LYS A O 1
ATOM 838 N N . PHE A 1 122 ? 29.922 70.686 136.773 1.00 30.61 117 PHE A N 1
ATOM 839 C CA . PHE A 1 122 ? 29.610 71.304 138.045 1.00 27.93 117 PHE A CA 1
ATOM 840 C C . PHE A 1 122 ? 28.478 70.529 138.682 1.00 27.34 117 PHE A C 1
ATOM 841 O O . PHE A 1 122 ? 27.699 69.855 137.999 1.00 26.06 117 PHE A O 1
ATOM 849 N N . SER A 1 123 ? 28.365 70.674 139.993 1.00 27.05 118 SER A N 1
ATOM 850 C CA . SER A 1 123 ? 27.284 70.062 140.742 1.00 27.37 118 SER A CA 1
ATOM 851 C C . SER A 1 123 ? 26.597 71.173 141.509 1.00 26.89 118 SER A C 1
ATOM 852 O O . SER A 1 123 ? 27.259 71.970 142.181 1.00 28.14 118 SER A O 1
ATOM 855 N N . VAL A 1 124 ? 25.267 71.187 141.455 1.00 26.58 119 VAL A N 1
ATOM 856 C CA . VAL A 1 124 ? 24.479 72.389 141.692 1.00 26.61 119 VAL A CA 1
ATOM 857 C C . VAL A 1 124 ? 23.384 72.048 142.692 1.00 27.23 119 VAL A C 1
ATOM 858 O O . VAL A 1 124 ? 22.638 71.088 142.483 1.00 33.57 119 VAL A O 1
ATOM 862 N N . PHE A 1 125 ? 23.302 72.808 143.785 1.00 25.60 120 PHE A N 1
ATOM 863 C CA . PHE A 1 125 ? 22.310 72.580 144.836 1.00 28.37 120 PHE A CA 1
ATOM 864 C C . PHE A 1 125 ? 21.098 73.489 144.665 1.00 26.51 120 PHE A C 1
ATOM 865 O O . PHE A 1 125 ? 21.240 74.711 144.628 1.00 30.98 120 PHE A O 1
ATOM 873 N N . PHE A 1 126 ? 19.912 72.888 144.566 1.00 27.84 121 PHE A N 1
ATOM 874 C CA . PHE A 1 126 ? 18.642 73.606 144.491 1.00 25.75 121 PHE A CA 1
ATOM 875 C C . PHE A 1 126 ? 17.906 73.564 145.831 1.00 31.14 121 PHE A C 1
ATOM 876 O O . PHE A 1 126 ? 17.549 72.486 146.313 1.00 28.25 121 PHE A O 1
ATOM 884 N N . ARG A 1 127 ? 17.590 74.750 146.380 1.00 39.88 122 ARG A N 1
ATOM 885 C CA . ARG A 1 127 ? 17.111 74.838 147.758 1.00 34.49 122 ARG A CA 1
ATOM 886 C C . ARG A 1 127 ? 15.629 74.546 147.861 1.00 38.75 122 ARG A C 1
ATOM 887 O O . ARG A 1 127 ? 15.197 73.894 148.814 1.00 43.25 122 ARG A O 1
ATOM 895 N N . SER A 1 128 ? 14.826 75.071 146.932 1.00 36.14 123 SER A N 1
ATOM 896 C CA . SER A 1 128 ? 13.403 74.760 146.944 1.00 35.27 123 SER A CA 1
ATOM 897 C C . SER A 1 128 ? 13.157 73.253 146.837 1.00 36.91 123 SER A C 1
ATOM 898 O O . SER A 1 128 ? 12.273 72.710 147.510 1.00 38.64 123 SER A O 1
ATOM 901 N N . SER A 1 129 ? 13.930 72.547 146.024 1.00 30.22 124 SER A N 1
ATOM 902 C CA . SER A 1 129 ? 13.589 71.156 145.776 1.00 31.78 124 SER A CA 1
ATOM 903 C C . SER A 1 129 ? 14.550 70.177 146.437 1.00 32.80 124 SER A C 1
ATOM 904 O O . SER A 1 129 ? 14.447 68.975 146.188 1.00 31.56 124 SER A O 1
ATOM 907 N N . LYS A 1 130 ? 15.461 70.660 147.292 1.00 34.53 125 LYS A N 1
ATOM 908 C CA . LYS A 1 130 ? 16.448 69.817 147.972 1.00 30.16 125 LYS A CA 1
ATOM 909 C C . LYS A 1 130 ? 17.223 68.959 146.967 1.00 31.74 125 LYS A C 1
ATOM 910 O O . LYS A 1 130 ? 17.686 67.865 147.279 1.00 35.91 125 LYS A O 1
ATOM 916 N N . GLU A 1 131 ? 17.374 69.443 145.744 1.00 32.28 126 GLU A N 1
ATOM 917 C CA . GLU A 1 131 ? 17.984 68.666 144.676 1.00 27.50 126 GLU A CA 1
ATOM 918 C C . GLU A 1 131 ? 19.463 69.009 144.481 1.00 31.22 126 GLU A C 1
ATOM 919 O O . GLU A 1 131 ? 19.917 70.141 144.706 1.00 25.84 126 GLU A O 1
ATOM 925 N N . GLN A 1 132 ? 20.197 68.030 143.955 1.00 29.43 127 GLN A N 1
ATOM 926 C CA . GLN A 1 132 ? 21.641 68.149 143.790 1.00 26.18 127 GLN A CA 1
ATOM 927 C C . GLN A 1 132 ? 21.944 67.431 142.494 1.00 28.30 127 GLN A C 1
ATOM 928 O O . GLN A 1 132 ? 21.894 66.198 142.461 1.00 30.55 127 GLN A O 1
ATOM 934 N N . ILE A 1 133 ? 22.261 68.198 141.448 1.00 27.42 128 ILE A N 1
ATOM 935 C CA . ILE A 1 133 ? 22.337 67.715 140.073 1.00 22.94 128 ILE A CA 1
ATOM 936 C C . ILE A 1 133 ? 23.610 68.240 139.419 1.00 25.54 128 ILE A C 1
ATOM 937 O O . ILE A 1 133 ? 24.007 69.387 139.652 1.00 29.68 128 ILE A O 1
ATOM 942 N N . ARG A 1 134 ? 24.292 67.360 138.676 1.00 28.45 129 ARG A N 1
ATOM 943 C CA . ARG A 1 134 ? 25.448 67.703 137.842 1.00 27.37 129 ARG A CA 1
ATOM 944 C C . ARG A 1 134 ? 25.054 68.320 136.504 1.00 26.86 129 ARG A C 1
ATOM 945 O O . ARG A 1 134 ? 24.028 67.957 135.920 1.00 25.76 129 ARG A O 1
ATOM 953 N N . PHE A 1 135 ? 25.853 69.292 136.043 1.00 25.58 130 PHE A N 1
ATOM 954 C CA . PHE A 1 135 ? 25.651 69.908 134.737 1.00 25.39 130 PHE A CA 1
ATOM 955 C C . PHE A 1 135 ? 26.982 70.220 134.072 1.00 29.30 130 PHE A C 1
ATOM 956 O O . PHE A 1 135 ? 27.996 70.453 134.735 1.00 30.53 130 PHE A O 1
ATOM 964 N N . ARG A 1 136 ? 26.938 70.294 132.745 1.00 30.61 131 ARG A N 1
ATOM 965 C CA . ARG A 1 136 ? 28.047 70.791 131.954 1.00 31.21 131 ARG A CA 1
ATOM 966 C C . ARG A 1 136 ? 27.980 72.311 131.904 1.00 33.54 131 ARG A C 1
ATOM 967 O O . ARG A 1 136 ? 26.919 72.913 132.124 1.00 32.24 131 ARG A O 1
ATOM 975 N N . LYS A 1 137 ? 29.136 72.937 131.635 1.00 34.12 132 LYS A N 1
ATOM 976 C CA . LYS A 1 137 ? 29.205 74.395 131.686 1.00 32.12 132 LYS A CA 1
ATOM 977 C C . LYS A 1 137 ? 28.184 75.022 130.756 1.00 30.74 132 LYS A C 1
ATOM 978 O O . LYS A 1 137 ? 27.568 76.035 131.094 1.00 29.58 132 LYS A O 1
ATOM 984 N N . ASP A 1 138 ? 27.963 74.414 129.607 1.00 31.84 133 ASP A N 1
ATOM 985 C CA . ASP A 1 138 ? 27.068 74.999 128.631 1.00 30.59 133 ASP A CA 1
ATOM 986 C C . ASP A 1 138 ? 25.603 74.791 129.005 1.00 35.15 133 ASP A C 1
ATOM 987 O O . ASP A 1 138 ? 24.725 75.195 128.245 1.00 37.86 133 ASP A O 1
ATOM 992 N N . GLU A 1 139 ? 25.317 74.211 130.172 1.00 34.43 134 GLU A N 1
ATOM 993 C CA . GLU A 1 139 ? 23.953 74.085 130.657 1.00 31.11 134 GLU A CA 1
ATOM 994 C C . GLU A 1 139 ? 23.668 75.098 131.745 1.00 29.82 134 GLU A C 1
ATOM 995 O O . GLU A 1 139 ? 22.537 75.171 132.233 1.00 27.31 134 GLU A O 1
ATOM 1001 N N . LEU A 1 140 ? 24.655 75.908 132.100 1.00 29.11 135 LEU A N 1
ATOM 1002 C CA . LEU A 1 140 ? 24.501 76.930 133.112 1.00 27.66 135 LEU A CA 1
ATOM 1003 C C . LEU A 1 140 ? 24.574 78.313 132.511 1.00 28.56 135 LEU A C 1
ATOM 1004 O O . LEU A 1 140 ? 25.184 78.544 131.466 1.00 31.63 135 LEU A O 1
ATOM 1009 N N . ARG A 1 141 ? 23.971 79.238 133.233 1.00 24.26 136 ARG A N 1
ATOM 1010 C CA . ARG A 1 141 ? 24.165 80.638 132.967 1.00 29.02 136 ARG A CA 1
ATOM 1011 C C . ARG A 1 141 ? 24.319 81.329 134.311 1.00 34.20 136 ARG A C 1
ATOM 1012 O O . ARG A 1 141 ? 23.953 80.778 135.353 1.00 35.65 136 ARG A O 1
ATOM 1020 N N . PHE A 1 142 ? 24.846 82.544 134.284 1.00 35.86 137 PHE A N 1
ATOM 1021 C CA . PHE A 1 142 ? 25.006 83.308 135.510 1.00 36.22 137 PHE A CA 1
ATOM 1022 C C . PHE A 1 142 ? 23.635 83.834 135.910 1.00 37.01 137 PHE A C 1
ATOM 1023 O O . PHE A 1 142 ? 22.863 84.305 135.066 1.00 37.76 137 PHE A O 1
ATOM 1031 N N . HIS A 1 143 ? 23.298 83.685 137.181 1.00 36.23 138 HIS A N 1
ATOM 1032 C CA . HIS A 1 143 ? 22.009 84.158 137.645 1.00 36.27 138 HIS A CA 1
ATOM 1033 C C . HIS A 1 143 ? 22.030 85.677 137.758 1.00 36.56 138 HIS A C 1
ATOM 1034 O O . HIS A 1 143 ? 22.868 86.246 138.463 1.00 34.96 138 HIS A O 1
ATOM 1041 N N . ARG A 1 144 ? 21.101 86.326 137.070 1.00 35.60 139 ARG A N 1
ATOM 1042 C CA . ARG A 1 144 ? 20.886 87.755 137.194 1.00 39.37 139 ARG A CA 1
ATOM 1043 C C . ARG A 1 144 ? 19.500 87.983 137.771 1.00 41.22 139 ARG A C 1
ATOM 1044 O O . ARG A 1 144 ? 18.618 87.126 137.677 1.00 40.81 139 ARG A O 1
ATOM 1052 N N . GLU A 1 145 ? 19.332 89.129 138.412 1.00 42.22 140 GLU A N 1
ATOM 1053 C CA . GLU A 1 145 ? 18.021 89.559 138.855 1.00 38.21 140 GLU A CA 1
ATOM 1054 C C . GLU A 1 145 ? 17.637 90.790 138.061 1.00 38.83 140 GLU A C 1
ATOM 1055 O O . GLU A 1 145 ? 18.489 91.513 137.538 1.00 44.56 140 GLU A O 1
ATOM 1061 N N . TRP A 1 146 ? 16.339 91.030 137.974 1.00 38.94 141 TRP A N 1
ATOM 1062 C CA . TRP A 1 146 ? 15.811 92.094 137.128 1.00 41.52 141 TRP A CA 1
ATOM 1063 C C . TRP A 1 146 ? 14.937 92.903 138.075 1.00 46.29 141 TRP A C 1
ATOM 1064 O O . TRP A 1 146 ? 13.794 92.522 138.353 1.00 47.56 141 TRP A O 1
ATOM 1075 N N . VAL A 1 147 ? 15.514 93.966 138.631 1.00 44.57 142 VAL A N 1
ATOM 1076 C CA . VAL A 1 147 ? 14.831 94.830 139.580 1.00 48.72 142 VAL A CA 1
ATOM 1077 C C . VAL A 1 147 ? 14.766 96.247 139.028 1.00 48.19 142 VAL A C 1
ATOM 1078 O O . VAL A 1 147 ? 15.731 96.748 138.438 1.00 46.12 142 VAL A O 1
ATOM 1082 N N . ASP A 1 148 ? 13.608 96.880 139.226 1.00 48.61 143 ASP A N 1
ATOM 1083 C CA . ASP A 1 148 ? 13.398 98.303 138.980 1.00 44.11 143 ASP A CA 1
ATOM 1084 C C . ASP A 1 148 ? 13.859 98.708 137.577 1.00 44.85 143 ASP A C 1
ATOM 1085 O O . ASP A 1 148 ? 14.245 99.854 137.347 1.00 47.72 143 ASP A O 1
ATOM 1090 N N . GLY A 1 149 ? 13.838 97.765 136.627 1.00 42.28 144 GLY A N 1
ATOM 1091 C CA . GLY A 1 149 ? 14.152 98.053 135.243 1.00 37.88 144 GLY A CA 1
ATOM 1092 C C . GLY A 1 149 ? 15.574 97.770 134.808 1.00 42.43 144 GLY A C 1
ATOM 1093 O O .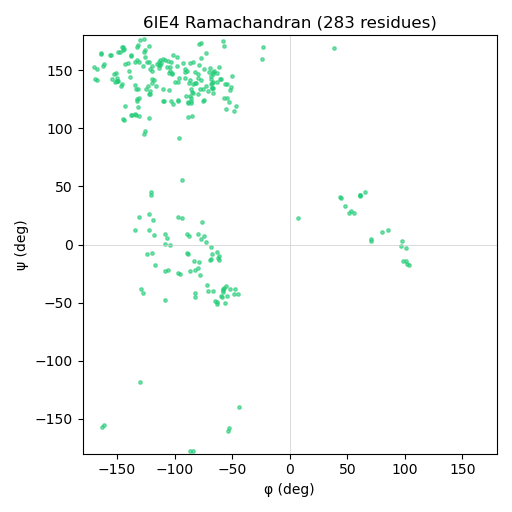 GLY A 1 149 ? 15.886 97.946 133.621 1.00 40.84 144 GLY A O 1
ATOM 1094 N N . ALA A 1 150 ? 16.441 97.309 135.706 1.00 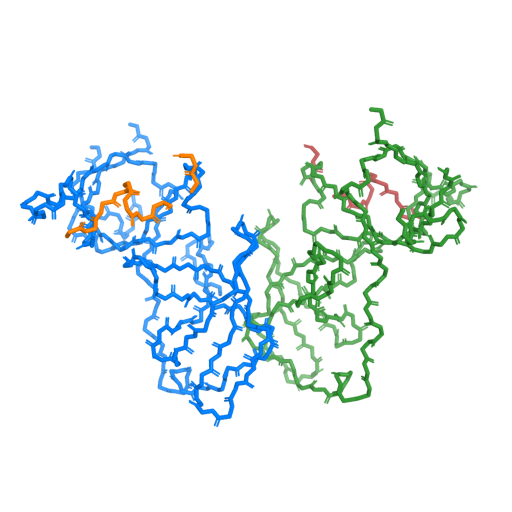43.05 145 ALA A N 1
ATOM 1095 C CA . ALA A 1 150 ? 17.843 97.125 135.369 1.00 43.40 145 ALA A CA 1
ATOM 1096 C C . ALA A 1 150 ? 18.259 95.714 135.731 1.00 40.97 145 ALA A C 1
ATOM 1097 O O . ALA A 1 150 ? 17.674 95.078 136.613 1.00 43.19 145 ALA A O 1
ATOM 1099 N N . TRP A 1 151 ? 19.273 95.231 135.032 1.00 42.27 146 TRP A N 1
ATOM 1100 C CA . TRP A 1 151 ? 19.864 93.940 135.333 1.00 40.65 146 TRP A CA 1
ATOM 1101 C C . TRP A 1 151 ? 20.916 94.047 136.426 1.00 44.69 146 TRP A C 1
ATOM 1102 O O . TRP A 1 151 ? 21.822 94.875 136.345 1.00 52.31 146 TRP A O 1
ATOM 1113 N N . LYS A 1 152 ? 20.820 93.179 137.422 1.00 41.96 147 LYS A N 1
ATOM 1114 C CA . LYS A 1 152 ? 21.755 93.226 138.520 1.00 45.64 147 LYS A CA 1
ATOM 1115 C C . LYS A 1 152 ? 22.721 92.045 138.382 1.00 53.56 147 LYS A C 1
ATOM 1116 O O . LYS A 1 152 ? 22.398 90.867 138.665 1.00 49.31 147 LYS A O 1
ATOM 1123 N N . ALA B 2 1 ? 6.920 68.178 124.037 1.00 50.42 1 ALA B N 1
ATOM 1124 C CA . ALA B 2 1 ? 6.549 66.997 124.805 1.00 51.59 1 ALA B CA 1
ATOM 1125 C C . ALA B 2 1 ? 6.495 67.374 126.282 1.00 48.33 1 ALA B C 1
ATOM 1126 O O . ALA B 2 1 ? 5.910 66.673 127.115 1.00 49.95 1 ALA B O 1
ATOM 1128 N N . ARG B 2 2 ? 7.143 68.490 126.586 1.00 44.62 2 ARG B N 1
ATOM 1129 C CA . ARG B 2 2 ? 7.273 68.991 127.944 1.00 40.18 2 ARG B CA 1
ATOM 1130 C C . ARG B 2 2 ? 6.042 69.818 128.283 1.00 39.46 2 ARG B C 1
ATOM 1131 O O . ARG B 2 2 ? 5.695 70.742 127.545 1.00 42.31 2 ARG B O 1
ATOM 1139 N N . THR B 2 3 ? 5.379 69.488 129.382 1.00 35.85 3 THR B N 1
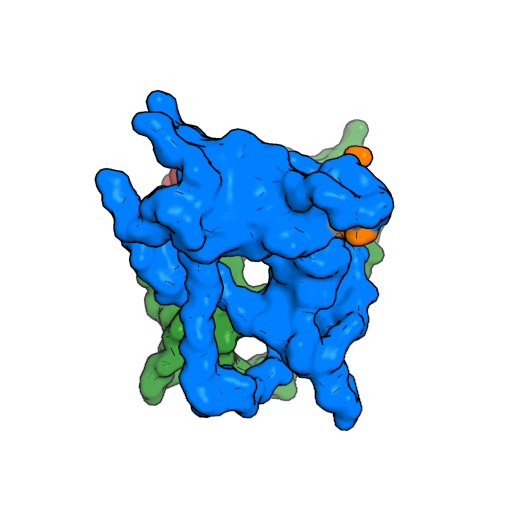ATOM 1140 C CA . THR B 2 3 ? 4.243 70.259 129.855 1.00 37.27 3 THR B CA 1
ATOM 1141 C C . THR B 2 3 ? 4.464 70.672 131.299 1.00 37.46 3 THR B C 1
ATOM 1142 O O . THR B 2 3 ? 5.372 70.181 131.970 1.00 40.85 3 THR B O 1
ATOM 1146 N N . LYS B 2 4 ? 3.624 71.599 131.766 1.00 33.55 4 LYS B N 1
ATOM 1147 C CA . LYS B 2 4 ? 3.675 72.004 133.167 1.00 36.76 4 LYS B CA 1
ATOM 1148 C C . LYS B 2 4 ? 3.707 70.781 134.075 1.00 36.42 4 LYS B C 1
ATOM 1149 O O . LYS B 2 4 ? 4.500 70.702 135.015 1.00 37.95 4 LYS B O 1
ATOM 1155 N N . GLN B 2 5 ? 2.892 69.782 133.757 1.00 43.83 5 GLN B N 1
ATOM 1156 C CA . GLN B 2 5 ? 2.868 68.548 134.529 1.00 42.70 5 GLN B CA 1
ATOM 1157 C C . GLN B 2 5 ? 4.237 67.859 134.547 1.00 45.09 5 GLN B C 1
ATOM 1158 O O . GLN B 2 5 ? 4.701 67.415 135.606 1.00 43.83 5 GLN B O 1
ATOM 1164 N N . THR B 2 6 ? 4.908 67.751 133.390 1.00 37.95 6 THR B N 1
ATOM 1165 C CA . THR B 2 6 ? 6.199 67.070 133.375 1.00 39.12 6 THR B CA 1
ATOM 1166 C C . THR B 2 6 ? 7.375 68.027 133.550 1.00 41.25 6 THR B C 1
ATOM 1167 O O . THR B 2 6 ? 8.517 67.668 133.225 1.00 41.27 6 THR B O 1
ATOM 1171 N N . ALA B 2 7 ? 7.149 69.191 134.138 1.00 37.07 7 ALA B N 1
ATOM 1172 C CA . ALA B 2 7 ? 8.191 70.176 134.377 1.00 31.65 7 ALA B CA 1
ATOM 1173 C C . ALA B 2 7 ? 8.208 70.651 135.818 1.00 35.10 7 ALA B C 1
ATOM 1174 O O . ALA B 2 7 ? 9.290 70.889 136.364 1.00 30.48 7 ALA B O 1
ATOM 1176 N N . ARG B 2 8 ? 7.038 70.822 136.434 1.00 36.02 8 ARG B N 1
ATOM 1177 C CA . ARG B 2 8 ? 6.937 71.154 137.851 1.00 36.45 8 ARG B CA 1
ATOM 1178 C C . ARG B 2 8 ? 7.730 70.191 138.738 1.00 39.07 8 ARG B C 1
ATOM 1179 O O . ARG B 2 8 ? 7.993 69.052 138.360 1.00 40.03 8 ARG B O 1
ATOM 1197 N N . SER B 2 10 ? 6.807 69.899 142.208 1.00 45.25 10 SER B N 1
ATOM 1198 C CA . SER B 2 10 ? 6.001 69.650 143.394 1.00 48.45 10 SER B CA 1
ATOM 1199 C C . SER B 2 10 ? 4.504 69.809 143.126 1.00 52.75 10 SER B C 1
ATOM 1200 O O . SER B 2 10 ? 4.110 70.497 142.178 1.00 51.33 10 SER B O 1
ATOM 1203 N N . THR B 2 11 ? 3.695 69.209 144.007 1.00 57.72 11 THR B N 1
ATOM 1204 C CA . THR B 2 11 ? 2.222 69.198 143.939 1.00 61.71 11 THR B CA 1
ATOM 1205 C C . THR B 2 11 ? 1.697 69.327 142.511 1.00 61.74 11 THR B C 1
ATOM 1206 O O . THR B 2 11 ? 1.453 68.321 141.841 1.00 63.19 11 THR B O 1
ATOM 1210 N N . PRO C 1 11 ? 18.701 65.507 168.746 1.00 62.92 6 PRO C N 1
ATOM 1211 C CA . PRO C 1 11 ? 19.590 66.141 167.757 1.00 69.47 6 PRO C CA 1
ATOM 1212 C C . PRO C 1 11 ? 20.832 66.728 168.431 1.00 70.72 6 PRO C C 1
ATOM 1213 O O . PRO C 1 11 ? 20.716 67.374 169.472 1.00 67.35 6 PRO C O 1
ATOM 1217 N N . SER C 1 12 ? 21.991 66.534 167.795 1.00 72.67 7 SER C N 1
ATOM 1218 C CA . SER C 1 12 ? 23.275 66.893 168.401 1.00 69.48 7 SER C CA 1
ATOM 1219 C C . SER C 1 12 ? 23.355 68.362 168.813 1.00 71.17 7 SER C C 1
ATOM 1220 O O . SER C 1 12 ? 23.728 68.673 169.951 1.00 72.43 7 SER C O 1
ATOM 1223 N N . TYR C 1 13 ? 23.017 69.283 167.904 1.00 73.44 8 TYR C N 1
ATOM 1224 C CA . TYR C 1 13 ? 23.402 70.684 168.080 1.00 68.40 8 TYR C CA 1
ATOM 1225 C C . TYR C 1 13 ? 22.415 71.501 168.910 1.00 69.45 8 TYR C C 1
ATOM 1226 O O . TYR C 1 13 ? 22.804 72.541 169.454 1.00 72.24 8 TYR C O 1
ATOM 1235 N N . LEU C 1 14 ? 21.152 71.081 169.004 1.00 67.49 9 LEU C N 1
ATOM 1236 C CA . LEU C 1 14 ? 20.192 71.743 169.885 1.00 65.83 9 LEU C CA 1
ATOM 1237 C C . LEU C 1 14 ? 20.363 71.405 171.363 1.00 68.46 9 LEU C C 1
ATOM 1238 O O . LEU C 1 14 ? 19.422 71.584 172.141 1.00 68.80 9 LEU C O 1
ATOM 1243 N N . LYS C 1 15 ? 21.526 70.911 171.768 1.00 69.92 10 LYS C N 1
ATOM 1244 C CA . LYS C 1 15 ? 21.789 70.739 173.194 1.00 74.93 10 LYS C CA 1
ATOM 1245 C C . LYS C 1 15 ? 21.857 72.110 173.861 1.00 79.27 10 LYS C C 1
ATOM 1246 O O . LYS C 1 15 ? 22.557 73.000 173.355 1.00 81.44 10 LYS C O 1
ATOM 1252 N N . PRO C 1 16 ? 21.139 72.335 174.969 1.00 79.85 11 PRO C N 1
ATOM 1253 C CA . PRO C 1 16 ? 21.199 73.653 175.621 1.00 73.62 11 PRO C CA 1
ATOM 1254 C C . PRO C 1 16 ? 22.629 74.040 175.990 1.00 71.15 11 PRO C C 1
ATOM 1255 O O . PRO C 1 16 ? 23.416 73.223 176.472 1.00 68.12 11 PRO C O 1
ATOM 1259 N N . GLY C 1 17 ? 22.953 75.315 175.755 1.00 73.34 12 GLY C N 1
ATOM 1260 C CA . GLY C 1 17 ? 24.294 75.845 175.905 1.00 73.98 12 GLY C CA 1
ATOM 1261 C C . GLY C 1 17 ? 25.087 76.025 174.620 1.00 72.89 12 GLY C C 1
ATOM 1262 O O . GLY C 1 17 ? 26.126 76.701 174.649 1.00 71.98 12 GLY C O 1
ATOM 1263 N N . SER C 1 18 ? 24.648 75.445 173.505 1.00 70.07 13 SER C N 1
ATOM 1264 C CA . SER C 1 18 ? 25.430 75.417 172.274 1.00 69.79 13 SER C CA 1
ATOM 1265 C C . SER C 1 18 ? 25.020 76.551 171.334 1.00 67.36 13 SER C C 1
ATOM 1266 O O . SER C 1 18 ? 23.842 76.917 171.250 1.00 61.46 13 SER C O 1
ATOM 1269 N N . ALA C 1 19 ? 26.010 77.115 170.644 1.00 66.81 14 ALA C N 1
ATOM 1270 C CA . ALA C 1 19 ? 25.768 78.204 169.708 1.00 60.31 14 ALA C CA 1
ATOM 1271 C C . ALA C 1 19 ? 24.950 77.726 168.515 1.00 62.20 14 ALA C C 1
ATOM 1272 O O . ALA C 1 19 ? 25.043 76.573 168.089 1.00 63.42 14 ALA C O 1
ATOM 1274 N N . VAL C 1 20 ? 24.144 78.635 167.970 1.00 58.77 15 VAL C N 1
ATOM 1275 C CA . VAL C 1 20 ? 23.316 78.350 166.804 1.00 51.74 15 VAL C CA 1
ATOM 1276 C C . VAL C 1 20 ? 23.197 79.629 165.987 1.00 49.15 15 VAL C C 1
ATOM 1277 O O . VAL C 1 20 ? 23.524 80.723 166.450 1.00 48.36 15 VAL C O 1
ATOM 1281 N N . GLU C 1 21 ? 22.730 79.481 164.756 1.00 49.03 16 GLU C N 1
ATOM 1282 C CA . GLU C 1 21 ? 22.219 80.595 163.980 1.00 46.22 16 GLU C CA 1
ATOM 1283 C C . GLU C 1 21 ? 20.707 80.456 163.875 1.00 45.97 16 GLU C C 1
ATOM 1284 O O . GLU C 1 21 ? 20.155 79.358 163.986 1.00 51.00 16 GLU C O 1
ATOM 1290 N N . ILE C 1 22 ? 20.030 81.562 163.596 1.00 43.83 17 ILE C N 1
ATOM 1291 C CA . ILE C 1 22 ? 18.591 81.637 163.838 1.00 44.01 17 ILE C CA 1
ATOM 1292 C C . ILE C 1 22 ? 17.942 82.257 162.614 1.00 41.38 17 ILE C C 1
ATOM 1293 O O . ILE C 1 22 ? 18.178 83.429 162.306 1.00 44.85 17 ILE C O 1
ATOM 1298 N N . SER C 1 23 ? 17.169 81.467 161.895 1.00 43.60 18 SER C N 1
ATOM 1299 C CA . SER C 1 23 ? 16.372 82.006 160.820 1.00 44.18 18 SER C CA 1
ATOM 1300 C C . SER C 1 23 ? 15.070 82.548 161.384 1.00 48.46 18 SER C C 1
ATOM 1301 O O . SER C 1 23 ? 14.823 82.542 162.593 1.00 49.17 18 SER C O 1
ATOM 1304 N N . SER C 1 24 ? 14.232 83.020 160.476 1.00 49.44 19 SER C N 1
ATOM 1305 C CA . SER C 1 24 ? 12.896 83.522 160.736 1.00 54.73 19 SER C CA 1
ATOM 1306 C C . SER C 1 24 ? 12.233 83.714 159.391 1.00 60.58 19 SER C C 1
ATOM 1307 O O . SER C 1 24 ? 12.913 83.958 158.388 1.00 60.67 19 SER C O 1
ATOM 1310 N N . ASP C 1 25 ? 10.910 83.617 159.370 1.00 62.35 20 ASP C N 1
ATOM 1311 C CA . ASP C 1 25 ? 10.178 84.018 158.179 1.00 68.67 20 ASP C CA 1
ATOM 1312 C C . ASP C 1 25 ? 9.170 85.102 158.525 1.00 64.90 20 ASP C C 1
ATOM 1313 O O . ASP C 1 25 ? 8.175 85.311 157.826 1.00 65.56 20 ASP C O 1
ATOM 1318 N N . GLU C 1 26 ? 9.487 85.837 159.585 1.00 61.25 21 GLU C N 1
ATOM 1319 C CA . GLU C 1 26 ? 8.906 87.148 159.808 1.00 62.48 21 GLU C CA 1
ATOM 1320 C C . GLU C 1 26 ? 9.446 88.035 158.695 1.00 53.84 21 GLU C C 1
ATOM 1321 O O . GLU C 1 26 ? 10.613 87.919 158.313 1.00 53.88 21 GLU C O 1
ATOM 1327 N N . ILE C 1 27 ? 8.599 88.901 158.142 1.00 51.54 22 ILE C N 1
ATOM 1328 C CA . ILE C 1 27 ? 8.882 89.400 156.796 1.00 56.56 22 ILE C CA 1
ATOM 1329 C C . ILE C 1 27 ? 10.137 90.274 156.750 1.00 59.52 22 ILE C C 1
ATOM 1330 O O . ILE C 1 27 ? 10.932 90.176 155.800 1.00 55.19 22 ILE C O 1
ATOM 1335 N N . GLY C 1 28 ? 10.353 91.127 157.752 1.00 52.90 23 GLY C N 1
ATOM 1336 C CA . GLY C 1 28 ? 11.494 92.016 157.658 1.00 43.67 23 GLY C CA 1
ATOM 1337 C C . GLY C 1 28 ? 12.793 91.332 158.030 1.00 40.73 23 GLY C C 1
ATOM 1338 O O . GLY C 1 28 ? 13.833 91.985 158.136 1.00 39.01 23 GLY C O 1
ATOM 1339 N N . PHE C 1 29 ? 12.763 90.008 158.204 1.00 42.90 24 PHE C N 1
ATOM 1340 C CA . PHE C 1 29 ? 13.974 89.248 158.504 1.00 41.03 24 PHE C CA 1
ATOM 1341 C C . PHE C 1 29 ? 14.349 88.208 157.466 1.00 38.94 24 PHE C C 1
ATOM 1342 O O . PHE C 1 29 ? 15.301 87.455 157.700 1.00 38.36 24 PHE C O 1
ATOM 1350 N N . ARG C 1 30 ? 13.687 88.172 156.315 1.00 37.45 25 ARG C N 1
ATOM 1351 C CA . ARG C 1 30 ? 14.004 87.134 155.347 1.00 39.76 25 ARG C CA 1
ATOM 1352 C C . ARG C 1 30 ? 15.402 87.311 154.768 1.00 35.40 25 ARG C C 1
ATOM 1353 O O . ARG C 1 30 ? 15.794 88.404 154.368 1.00 41.08 25 ARG C O 1
ATOM 1361 N N . GLY C 1 31 ? 16.140 86.202 154.693 1.00 43.62 26 GLY C N 1
ATOM 1362 C CA . GLY C 1 31 ? 17.530 86.195 154.278 1.00 35.70 26 GLY C CA 1
ATOM 1363 C C . GLY C 1 31 ? 18.540 86.479 155.366 1.00 32.11 26 GLY C C 1
ATOM 1364 O O . GLY C 1 31 ? 19.699 86.761 155.042 1.00 35.05 26 GLY C O 1
ATOM 1365 N N . SER C 1 32 ? 18.138 86.457 156.637 1.00 31.10 27 SER C N 1
ATOM 1366 C CA . SER C 1 32 ? 19.039 86.675 157.761 1.00 30.01 27 SER C CA 1
ATOM 1367 C C . SER C 1 32 ? 19.228 85.437 158.633 1.00 36.66 27 SER C C 1
ATOM 1368 O O . SER C 1 32 ? 18.310 84.632 158.821 1.00 39.20 27 SER C O 1
ATOM 1371 N N . TRP C 1 33 ? 20.398 85.369 159.265 1.00 35.47 28 TRP C N 1
ATOM 1372 C CA . TRP C 1 33 ? 20.744 84.316 160.214 1.00 37.10 28 TRP C CA 1
ATOM 1373 C C . TRP C 1 33 ? 21.427 85.015 161.377 1.00 37.42 28 TRP C C 1
ATOM 1374 O O . TRP C 1 33 ? 22.544 85.519 161.210 1.00 35.39 28 TRP C O 1
ATOM 1385 N N . TYR C 1 34 ? 20.779 85.051 162.543 1.00 38.14 29 TYR C N 1
ATOM 1386 C CA . TYR C 1 34 ? 21.347 85.751 163.688 1.00 39.06 29 TYR C CA 1
ATOM 1387 C C . TYR C 1 34 ? 21.922 84.753 164.676 1.00 41.78 29 TYR C C 1
ATOM 1388 O O . TYR C 1 34 ? 21.422 83.634 164.817 1.00 46.54 29 TYR C O 1
ATOM 1397 N N . MET C 1 35 ? 22.965 85.182 165.379 1.00 40.82 30 MET C N 1
ATOM 1398 C CA . MET C 1 35 ? 23.742 84.294 166.225 1.00 37.62 30 MET C CA 1
ATOM 1399 C C . MET C 1 35 ? 23.106 84.241 167.600 1.00 47.10 30 MET C C 1
ATOM 1400 O O . MET C 1 35 ? 22.649 85.260 168.128 1.00 50.80 30 MET C O 1
ATOM 1405 N N . GLY C 1 36 ? 23.062 83.058 168.170 1.00 52.59 31 GLY C N 1
ATOM 1406 C CA . GLY C 1 36 ? 22.468 82.891 169.479 1.00 55.68 31 GLY C CA 1
ATOM 1407 C C . GLY C 1 36 ? 22.884 81.620 170.156 1.00 58.47 31 GLY C C 1
ATOM 1408 O O . GLY C 1 36 ? 23.930 81.041 169.847 1.00 55.53 31 GLY C O 1
ATOM 1409 N N . LYS C 1 37 ? 22.030 81.161 171.065 1.00 64.18 32 LYS C N 1
ATOM 1410 C CA . LYS C 1 37 ? 22.359 80.079 171.974 1.00 62.43 32 LYS C CA 1
ATOM 1411 C C . LYS C 1 37 ? 21.083 79.349 172.368 1.00 68.33 32 LYS C C 1
ATOM 1412 O O . LYS C 1 37 ? 20.016 79.961 172.521 1.00 61.41 32 LYS C O 1
ATOM 1418 N N . VAL C 1 38 ? 21.224 78.033 172.583 1.00 72.31 33 VAL C N 1
ATOM 1419 C CA . VAL C 1 38 ? 20.100 77.142 172.864 1.00 69.24 33 VAL C CA 1
ATOM 1420 C C . VAL C 1 38 ? 19.832 77.179 174.362 1.00 69.39 33 VAL C C 1
ATOM 1421 O O . VAL C 1 38 ? 20.766 77.111 175.168 1.00 69.89 33 VAL C O 1
ATOM 1425 N N . ILE C 1 39 ? 18.561 77.306 174.739 1.00 71.99 34 ILE C N 1
ATOM 1426 C CA . ILE C 1 39 ? 18.183 77.479 176.139 1.00 78.30 34 ILE C CA 1
ATOM 1427 C C . ILE C 1 39 ? 17.327 76.347 176.707 1.00 77.36 34 ILE C C 1
ATOM 1428 O O . ILE C 1 39 ? 17.209 76.242 177.934 1.00 77.39 34 ILE C O 1
ATOM 1433 N N . THR C 1 40 ? 16.706 75.509 175.883 1.00 75.73 35 THR C N 1
ATOM 1434 C CA . THR C 1 40 ? 15.738 74.573 176.465 1.00 79.41 35 THR C CA 1
ATOM 1435 C C . THR C 1 40 ? 15.971 73.138 176.023 1.00 76.61 35 THR C C 1
ATOM 1436 O O . THR C 1 40 ? 15.147 72.577 175.308 1.00 75.03 35 THR C O 1
ATOM 1440 N N . SER C 1 49 ? 4.488 69.343 169.213 1.00 91.39 44 SER C N 1
ATOM 1441 C CA . SER C 1 49 ? 5.043 69.934 170.431 1.00 99.46 44 SER C CA 1
ATOM 1442 C C . SER C 1 49 ? 6.553 70.157 170.287 1.00 100.05 44 SER C C 1
ATOM 1443 O O . SER C 1 49 ? 7.272 70.243 171.281 1.00 100.78 44 SER C O 1
ATOM 1446 N N . VAL C 1 50 ? 7.015 70.253 169.041 1.00 99.44 45 VAL C N 1
ATOM 1447 C CA . VAL C 1 50 ? 8.449 70.290 168.721 1.00 97.24 45 VAL C CA 1
ATOM 1448 C C . VAL C 1 50 ? 8.883 71.748 168.557 1.00 94.40 45 VAL C C 1
ATOM 1449 O O . VAL C 1 50 ? 8.837 72.320 167.468 1.00 93.43 45 VAL C O 1
ATOM 1453 N N . LYS C 1 51 ? 9.338 72.354 169.654 1.00 94.09 46 LYS C N 1
ATOM 1454 C CA . LYS C 1 51 ? 9.671 73.773 169.671 1.00 89.21 46 LYS C CA 1
ATOM 1455 C C . LYS C 1 51 ? 10.788 74.022 170.677 1.00 88.32 46 LYS C C 1
ATOM 1456 O O . LYS C 1 51 ? 10.852 73.384 171.731 1.00 88.40 46 LYS C O 1
ATOM 1462 N N . CYS C 1 52 ? 11.677 74.944 170.326 1.00 85.57 47 CYS C N 1
ATOM 1463 C CA . CYS C 1 52 ? 12.777 75.332 171.187 1.00 82.16 47 CYS C CA 1
ATOM 1464 C C . CYS C 1 52 ? 12.742 76.844 171.389 1.00 83.39 47 CYS C C 1
ATOM 1465 O O . CYS C 1 52 ? 12.122 77.588 170.617 1.00 86.90 47 CYS C O 1
ATOM 1468 N N . GLN C 1 53 ? 13.429 77.301 172.434 1.00 77.95 48 GLN C N 1
ATOM 1469 C CA . GLN C 1 53 ? 13.482 78.720 172.753 1.00 85.40 48 GLN C CA 1
ATOM 1470 C C . GLN C 1 53 ? 14.935 79.098 172.997 1.00 83.25 48 GLN C C 1
ATOM 1471 O O . GLN C 1 53 ? 15.655 78.401 173.725 1.00 76.87 48 GLN C O 1
ATOM 1477 N N . VAL C 1 54 ? 15.354 80.210 172.398 1.00 77.45 49 VAL C N 1
ATOM 1478 C CA . VAL C 1 54 ? 16.764 80.566 172.340 1.00 68.88 49 VAL C CA 1
ATOM 1479 C C . VAL C 1 54 ? 16.995 81.966 172.882 1.00 68.28 49 VAL C C 1
ATOM 1480 O O . VAL C 1 54 ? 16.049 82.681 173.232 1.00 67.49 49 VAL C O 1
ATOM 1484 N N . GLU C 1 55 ? 18.260 82.370 172.932 1.00 65.81 50 GLU C N 1
ATOM 1485 C CA . GLU C 1 55 ? 18.637 83.728 173.292 1.00 60.81 50 GLU C CA 1
ATOM 1486 C C . GLU C 1 55 ? 19.658 84.231 172.287 1.00 59.77 50 GLU C C 1
ATOM 1487 O O . GLU C 1 55 ? 20.691 83.585 172.071 1.00 56.93 50 GLU C O 1
ATOM 1493 N N . TYR C 1 56 ? 19.340 85.354 171.645 1.00 51.74 51 TYR C N 1
ATOM 1494 C CA . TYR C 1 56 ? 20.223 85.957 170.659 1.00 45.93 51 TYR C CA 1
ATOM 1495 C C . TYR C 1 56 ? 21.484 86.500 171.315 1.00 50.29 51 TYR C C 1
ATOM 1496 O O . TYR C 1 56 ? 21.450 87.006 172.438 1.00 51.28 51 TYR C O 1
ATOM 1505 N N . THR C 1 57 ? 22.612 86.358 170.613 1.00 51.84 52 THR C N 1
ATOM 1506 C CA . THR C 1 57 ? 23.877 86.927 171.074 1.00 50.25 52 THR C CA 1
ATOM 1507 C C . THR C 1 57 ? 23.986 88.435 170.821 1.00 48.16 52 THR C C 1
ATOM 1508 O O . THR C 1 57 ? 24.712 89.130 171.543 1.00 52.26 52 THR C O 1
ATOM 1512 N N . THR C 1 58 ? 23.292 88.972 169.821 1.00 45.86 53 THR C N 1
ATOM 1513 C CA . THR C 1 58 ? 23.411 90.392 169.522 1.00 43.33 53 THR C CA 1
ATOM 1514 C C . THR C 1 58 ? 22.112 91.163 169.534 1.00 43.23 53 THR C C 1
ATOM 1515 O O . THR C 1 58 ? 22.154 92.388 169.404 1.00 50.80 53 THR C O 1
ATOM 1519 N N . LEU C 1 59 ? 20.970 90.519 169.634 1.00 44.89 54 LEU C N 1
ATOM 1520 C CA . LEU C 1 59 ? 19.756 91.303 169.786 1.00 46.18 54 LEU C CA 1
ATOM 1521 C C . LEU C 1 59 ? 19.342 91.380 171.252 1.00 52.07 54 LEU C C 1
ATOM 1522 O O . LEU C 1 59 ? 19.751 90.571 172.095 1.00 54.05 54 LEU C O 1
ATOM 1527 N N . PHE C 1 60 ? 18.495 92.360 171.542 1.00 50.97 55 PHE C N 1
ATOM 1528 C CA . PHE C 1 60 ? 18.138 92.666 172.911 1.00 49.06 55 PHE C CA 1
ATOM 1529 C C . PHE C 1 60 ? 16.696 93.107 172.955 1.00 50.48 55 PHE C C 1
ATOM 1530 O O . PHE C 1 60 ? 16.053 93.331 171.928 1.00 46.67 55 PHE C O 1
ATOM 1538 N N . PHE C 1 61 ? 16.192 93.213 174.171 1.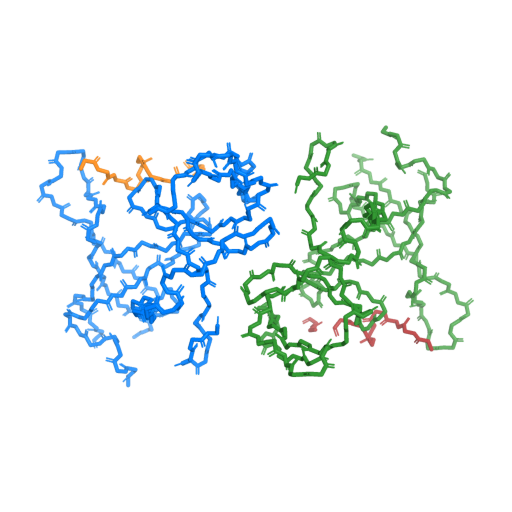00 57.13 56 PHE C N 1
ATOM 1539 C CA . PHE C 1 61 ? 14.833 93.664 174.361 1.00 56.98 56 PHE C CA 1
ATOM 1540 C C . PHE C 1 61 ? 14.768 95.174 174.329 1.00 57.85 56 PHE C C 1
ATOM 1541 O O . PHE C 1 61 ? 13.673 95.733 174.206 1.00 61.35 56 PHE C O 1
ATOM 1549 N N . ASP C 1 62 ? 15.930 95.824 174.440 1.00 61.08 57 ASP C N 1
ATOM 1550 C CA . ASP C 1 62 ? 16.059 97.206 174.879 1.00 62.22 57 ASP C CA 1
ATOM 1551 C C . ASP C 1 62 ? 17.302 97.831 174.270 1.00 61.09 57 ASP C C 1
ATOM 1552 O O . ASP C 1 62 ? 18.360 97.194 174.232 1.00 62.07 57 ASP C O 1
ATOM 1557 N N . LYS C 1 63 ? 17.181 99.093 173.846 1.00 62.48 58 LYS C N 1
ATOM 1558 C CA . LYS C 1 63 ? 18.336 99.830 173.334 1.00 63.15 58 LYS C CA 1
ATOM 1559 C C . LYS C 1 63 ? 19.504 99.772 174.308 1.00 61.13 58 LYS C C 1
ATOM 1560 O O . LYS C 1 63 ? 20.665 99.671 173.898 1.00 57.23 58 LYS C O 1
ATOM 1566 N N . GLU C 1 64 ? 19.208 99.845 175.605 1.00 63.79 59 GLU C N 1
ATOM 1567 C CA . GLU C 1 64 ? 20.219 99.922 176.652 1.00 65.38 59 GLU C CA 1
ATOM 1568 C C . GLU C 1 64 ? 21.021 98.636 176.796 1.00 68.15 59 GLU C C 1
ATOM 1569 O O . GLU C 1 64 ? 22.059 98.645 177.469 1.00 75.14 59 GLU C O 1
ATOM 1575 N N . GLY C 1 65 ? 20.570 97.544 176.176 1.00 65.41 60 GLY C N 1
ATOM 1576 C CA . GLY C 1 65 ? 21.285 96.284 176.181 1.00 61.63 60 GLY C CA 1
ATOM 1577 C C . GLY C 1 65 ? 21.406 95.645 177.549 1.00 64.60 60 GLY C C 1
ATOM 1578 O O . GLY C 1 65 ? 22.475 95.155 177.933 1.00 61.70 60 GLY C O 1
ATOM 1579 N N . THR C 1 66 ? 20.297 95.628 178.285 1.00 63.37 61 THR C N 1
ATOM 1580 C CA . THR C 1 66 ? 20.272 95.065 179.630 1.00 65.24 61 THR C CA 1
ATOM 1581 C C . THR C 1 66 ? 19.763 93.631 179.660 1.00 66.86 61 THR C C 1
ATOM 1582 O O . THR C 1 66 ? 20.053 92.902 180.614 1.00 67.64 61 THR C O 1
ATOM 1586 N N . LYS C 1 67 ? 18.967 93.224 178.677 1.00 67.07 62 LYS C N 1
ATOM 1587 C CA . LYS C 1 67 ? 18.391 91.879 178.639 1.00 67.96 62 LYS C CA 1
ATOM 1588 C C . LYS C 1 67 ? 18.607 91.252 177.267 1.00 63.54 62 LYS C C 1
ATOM 1589 O O . LYS C 1 67 ? 17.968 91.688 176.292 1.00 63.59 62 LYS C O 1
ATOM 1595 N N . PRO C 1 68 ? 19.458 90.232 177.137 1.00 60.09 63 PRO C N 1
ATOM 1596 C CA . PRO C 1 68 ? 19.583 89.576 175.831 1.00 57.65 63 PRO C CA 1
ATOM 1597 C C . PRO C 1 68 ? 18.235 89.009 175.423 1.00 60.92 63 PRO C C 1
ATOM 1598 O O . PRO C 1 68 ? 17.494 88.487 176.256 1.00 61.12 63 PRO C O 1
ATOM 1602 N N . LEU C 1 69 ? 17.938 89.090 174.126 1.00 59.23 64 LEU C N 1
ATOM 1603 C CA . LEU C 1 69 ? 16.628 88.708 173.612 1.00 59.13 64 LEU C CA 1
ATOM 1604 C C . LEU C 1 69 ? 16.418 87.198 173.692 1.00 59.36 64 LEU C C 1
ATOM 1605 O O . LEU C 1 69 ? 17.347 86.405 173.533 1.00 57.06 64 LEU C O 1
ATOM 1610 N N . LYS C 1 70 ? 15.156 86.811 173.881 1.00 63.67 65 LYS C N 1
ATOM 1611 C CA . LYS C 1 70 ? 14.735 85.447 174.166 1.00 61.74 65 LYS C CA 1
ATOM 1612 C C . LYS C 1 70 ? 13.481 85.222 173.345 1.00 65.04 65 LYS C C 1
ATOM 1613 O O . LYS C 1 70 ? 12.659 86.136 173.216 1.00 63.13 65 LYS C O 1
ATOM 1619 N N . GLU C 1 71 ? 13.299 84.011 172.827 1.00 69.30 66 GLU C N 1
ATOM 1620 C CA . GLU C 1 71 ? 12.247 83.887 171.829 1.00 75.03 66 GLU C CA 1
ATOM 1621 C C . GLU C 1 71 ? 11.986 82.421 171.534 1.00 77.77 66 GLU C C 1
ATOM 1622 O O . GLU C 1 71 ? 12.921 81.616 171.492 1.00 74.39 66 GLU C O 1
ATOM 1628 N N . VAL C 1 72 ? 10.702 82.101 171.324 1.00 82.12 67 VAL C N 1
ATOM 1629 C CA . VAL C 1 72 ? 10.249 80.765 170.947 1.00 80.96 67 VAL C CA 1
ATOM 1630 C C . VAL C 1 72 ? 10.308 80.617 169.434 1.00 77.32 67 VAL C C 1
ATOM 1631 O O . VAL C 1 72 ? 9.748 81.437 168.695 1.00 77.98 67 VAL C O 1
ATOM 1635 N N . VAL C 1 73 ? 10.960 79.551 168.972 1.00 75.39 68 VAL C N 1
ATOM 1636 C CA . VAL C 1 73 ? 11.079 79.252 167.555 1.00 69.50 68 VAL C CA 1
ATOM 1637 C C . VAL C 1 73 ? 10.738 77.792 167.327 1.00 72.60 68 VAL C C 1
ATOM 1638 O O . VAL C 1 73 ? 10.621 76.995 168.259 1.00 73.79 68 VAL C O 1
ATOM 1642 N N . ASP C 1 74 ? 10.614 77.448 166.055 1.00 73.47 69 ASP C N 1
ATOM 1643 C CA . ASP C 1 74 ? 10.590 76.058 165.650 1.00 71.42 69 ASP C CA 1
ATOM 1644 C C . ASP C 1 74 ? 12.025 75.577 165.568 1.00 63.54 69 ASP C C 1
ATOM 1645 O O . ASP C 1 74 ? 12.938 76.351 165.274 1.00 62.85 69 ASP C O 1
ATOM 1650 N N . MET C 1 75 ? 12.231 74.296 165.853 1.00 68.13 70 MET C N 1
ATOM 1651 C CA . MET C 1 75 ? 13.577 73.780 165.685 1.00 58.59 70 MET C CA 1
ATOM 1652 C C . MET C 1 75 ? 14.048 73.892 164.248 1.00 55.90 70 MET C C 1
ATOM 1653 O O . MET C 1 75 ? 15.260 73.873 164.008 1.00 55.60 70 MET C O 1
ATOM 1658 N N . SER C 1 76 ? 13.139 74.165 163.322 1.00 55.34 71 SER C N 1
ATOM 1659 C CA . SER C 1 76 ? 13.465 74.231 161.913 1.00 55.77 71 SER C CA 1
ATOM 1660 C C . SER C 1 76 ? 13.885 75.632 161.494 1.00 57.24 71 SER C C 1
ATOM 1661 O O . SER C 1 76 ? 14.349 75.820 160.363 1.00 55.07 71 SER C O 1
ATOM 1664 N N . GLN C 1 77 ? 13.761 76.603 162.393 1.00 53.91 72 GLN C N 1
ATOM 1665 C CA . GLN C 1 77 ? 14.375 77.903 162.218 1.00 54.31 72 GLN C CA 1
ATOM 1666 C C . GLN C 1 77 ? 15.775 77.941 162.789 1.00 54.59 72 GLN C C 1
ATOM 1667 O O . GLN C 1 77 ? 16.381 79.017 162.845 1.00 50.93 72 GLN C O 1
ATOM 1673 N N . LEU C 1 78 ? 16.316 76.794 163.188 1.00 53.07 73 LEU C N 1
ATOM 1674 C CA . LEU C 1 78 ? 17.590 76.759 163.879 1.00 50.03 73 LEU C CA 1
ATOM 1675 C C . LEU C 1 78 ? 18.562 75.945 163.049 1.00 48.60 73 LEU C C 1
ATOM 1676 O O . LEU C 1 78 ? 18.164 75.056 162.295 1.00 52.00 73 LEU C O 1
ATOM 1681 N N . ARG C 1 79 ? 19.832 76.306 163.145 1.00 47.73 74 ARG C N 1
ATOM 1682 C CA . ARG C 1 79 ? 20.888 75.598 162.443 1.00 45.96 74 ARG C CA 1
ATOM 1683 C C . ARG C 1 79 ? 22.179 75.855 163.205 1.00 46.06 74 ARG C C 1
ATOM 1684 O O . ARG C 1 79 ? 22.237 76.765 164.028 1.00 45.66 74 ARG C O 1
ATOM 1692 N N . PRO C 1 80 ? 23.211 75.059 162.962 1.00 50.42 75 PRO C N 1
ATOM 1693 C CA . PRO C 1 80 ? 24.430 75.242 163.732 1.00 50.51 75 PRO C CA 1
ATOM 1694 C C . PRO C 1 80 ? 25.221 76.416 163.200 1.00 50.39 75 PRO C C 1
ATOM 1695 O O . PRO C 1 80 ? 24.891 76.975 162.143 1.00 46.51 75 PRO C O 1
ATOM 1699 N N . PRO C 1 81 ? 26.285 76.807 163.890 1.00 55.30 76 PRO C N 1
ATOM 1700 C CA . PRO C 1 81 ? 27.139 77.858 163.353 1.00 48.96 76 PRO C CA 1
ATOM 1701 C C . PRO C 1 81 ? 27.765 77.392 162.053 1.00 57.35 76 PRO C C 1
ATOM 1702 O O . PRO C 1 81 ? 28.048 76.206 161.866 1.00 59.78 76 PRO C O 1
ATOM 1706 N N . ALA C 1 82 ? 27.986 78.344 161.154 1.00 59.91 77 ALA C N 1
ATOM 1707 C CA . ALA C 1 82 ? 28.606 78.027 159.884 1.00 59.18 77 ALA C CA 1
ATOM 1708 C C . ALA C 1 82 ? 30.067 77.642 160.122 1.00 60.49 77 ALA C C 1
ATOM 1709 O O . ALA C 1 82 ? 30.675 78.061 161.109 1.00 62.27 77 ALA C O 1
ATOM 1711 N N . PRO C 1 83 ? 30.641 76.805 159.270 1.00 61.74 78 PRO C N 1
ATOM 1712 C CA . PRO C 1 83 ? 31.986 76.326 159.535 1.00 65.96 78 PRO C CA 1
ATOM 1713 C C . PRO C 1 83 ? 32.974 77.470 159.429 1.00 75.04 78 PRO C C 1
ATOM 1714 O O . PRO C 1 83 ? 32.917 78.257 158.471 1.00 73.83 78 PRO C O 1
ATOM 1718 N N . PRO C 1 84 ? 33.898 77.588 160.388 1.00 79.66 79 PRO C N 1
ATOM 1719 C CA . PRO C 1 84 ? 35.012 78.532 160.229 1.00 80.37 79 PRO C CA 1
ATOM 1720 C C . PRO C 1 84 ? 35.635 78.420 158.855 1.00 80.04 79 PRO C C 1
ATOM 1721 O O . PRO C 1 84 ? 36.092 77.340 158.473 1.00 84.46 79 PRO C O 1
ATOM 1725 N N . MET C 1 85 ? 35.608 79.507 158.087 1.00 81.64 80 MET C N 1
ATOM 1726 C CA . MET C 1 85 ? 36.303 79.502 156.810 1.00 87.23 80 MET C CA 1
ATOM 1727 C C . MET C 1 85 ? 37.765 79.136 157.034 1.00 87.96 80 MET C C 1
ATOM 1728 O O . MET C 1 85 ? 38.507 79.851 157.717 1.00 84.63 80 MET C O 1
ATOM 1733 N N . SER C 1 86 ? 38.168 78.004 156.456 1.00 88.93 81 SER C N 1
ATOM 1734 C CA . SER C 1 86 ? 39.529 77.479 156.499 1.00 89.82 81 SER C CA 1
ATOM 1735 C C . SER C 1 86 ? 40.546 78.455 155.924 1.00 95.73 81 SER C C 1
ATOM 1736 O O . SER C 1 86 ? 40.179 79.511 155.405 1.00 91.71 81 SER C O 1
ATOM 1739 N N . GLU C 1 87 ? 41.833 78.115 156.002 1.00 98.86 82 GLU C N 1
ATOM 1740 C CA . GLU C 1 87 ? 42.831 79.035 155.468 1.00 102.18 82 GLU C CA 1
ATOM 1741 C C . GLU C 1 87 ? 42.804 79.049 153.947 1.00 100.07 82 GLU C C 1
ATOM 1742 O O . GLU C 1 87 ? 42.972 80.109 153.329 1.00 101.80 82 GLU C O 1
ATOM 1748 N N . ILE C 1 88 ? 42.535 77.897 153.332 1.00 91.99 83 ILE C N 1
ATOM 1749 C CA . ILE C 1 88 ? 42.298 77.873 151.894 1.00 93.71 83 ILE C CA 1
ATOM 1750 C C . ILE C 1 88 ? 41.047 78.685 151.557 1.00 91.10 83 ILE C C 1
ATOM 1751 O O . ILE C 1 88 ? 41.068 79.566 150.690 1.00 86.33 83 ILE C O 1
ATOM 1756 N N . GLU C 1 89 ? 39.940 78.402 152.250 1.00 90.77 84 GLU C N 1
ATOM 1757 C CA . GLU C 1 89 ? 38.681 79.106 152.007 1.00 87.48 84 GLU C CA 1
ATOM 1758 C C . GLU C 1 89 ? 38.791 80.595 152.318 1.00 88.95 84 GLU C C 1
ATOM 1759 O O . GLU C 1 89 ? 38.413 81.438 151.495 1.00 83.29 84 GLU C O 1
ATOM 1765 N N . LYS C 1 90 ? 39.330 80.943 153.502 1.00 91.91 85 LYS C N 1
ATOM 1766 C CA . LYS C 1 90 ? 39.355 82.343 153.929 1.00 92.00 85 LYS C CA 1
ATOM 1767 C C . LYS C 1 90 ? 40.302 83.190 153.088 1.00 93.79 85 LYS C C 1
ATOM 1768 O O . LYS C 1 90 ? 40.320 84.416 153.253 1.00 100.49 85 LYS C O 1
ATOM 1774 N N . LYS C 1 91 ? 41.021 82.602 152.126 1.00 85.78 86 LYS C N 1
ATOM 1775 C CA . LYS C 1 91 ? 41.879 83.413 151.269 1.00 85.24 86 LYS C CA 1
ATOM 1776 C C . LYS C 1 91 ? 41.670 83.106 149.784 1.00 79.53 86 LYS C C 1
ATOM 1777 O O . LYS C 1 91 ? 42.569 83.319 148.963 1.00 75.39 86 LYS C O 1
ATOM 1783 N N . LYS C 1 92 ? 40.499 82.574 149.429 1.00 79.28 87 LYS C N 1
ATOM 1784 C CA . LYS C 1 92 ? 40.057 82.531 148.039 1.00 75.18 87 LYS C CA 1
ATOM 1785 C C . LYS C 1 92 ? 39.553 83.908 147.599 1.00 66.91 87 LYS C C 1
ATOM 1786 O O . LYS C 1 92 ? 39.198 84.760 148.420 1.00 62.59 87 LYS C O 1
ATOM 1792 N N . LYS C 1 93 ? 39.500 84.110 146.285 1.00 54.43 88 LYS C N 1
ATOM 1793 C CA . LYS C 1 93 ? 38.951 85.337 145.729 1.00 45.57 88 LYS C CA 1
ATOM 1794 C C . LYS C 1 93 ? 37.426 85.293 145.742 1.00 49.44 88 LYS C C 1
ATOM 1795 O O . LYS C 1 93 ? 36.819 84.216 145.745 1.00 52.01 88 LYS C O 1
ATOM 1801 N N . ILE C 1 94 ? 36.806 86.478 145.775 1.00 45.05 89 ILE C N 1
ATOM 1802 C CA . ILE C 1 94 ? 35.353 86.617 145.692 1.00 36.46 89 ILE C CA 1
ATOM 1803 C C . ILE C 1 94 ? 35.004 87.232 144.350 1.00 36.09 89 ILE C C 1
ATOM 1804 O O . ILE C 1 94 ? 35.635 88.202 143.920 1.00 35.21 89 ILE C O 1
ATOM 1809 N N . VAL C 1 95 ? 34.012 86.651 143.682 1.00 39.98 90 VAL C N 1
ATOM 1810 C CA . VAL C 1 95 ? 33.701 86.933 142.286 1.00 39.92 90 VAL C CA 1
ATOM 1811 C C . VAL C 1 95 ? 32.261 87.410 142.164 1.00 32.92 90 VAL C C 1
ATOM 1812 O O . VAL C 1 95 ? 31.430 87.155 143.039 1.00 32.77 90 VAL C O 1
ATOM 1816 N N . VAL C 1 96 ? 31.980 88.133 141.080 1.00 28.44 91 VAL C N 1
ATOM 1817 C CA . VAL C 1 96 ? 30.609 88.487 140.729 1.00 30.61 91 VAL C CA 1
ATOM 1818 C C . VAL C 1 96 ? 29.755 87.233 140.643 1.00 29.64 91 VAL C C 1
ATOM 1819 O O . VAL C 1 96 ? 30.090 86.292 139.918 1.00 37.93 91 VAL C O 1
ATOM 1823 N N . GLY C 1 97 ? 28.646 87.217 141.373 1.00 25.76 92 GLY C N 1
ATOM 1824 C CA . GLY C 1 97 ? 27.696 86.137 141.320 1.00 28.42 92 GLY C CA 1
ATOM 1825 C C . GLY C 1 97 ? 27.767 85.195 142.496 1.00 32.38 92 GLY C C 1
ATOM 1826 O O . GLY C 1 97 ? 26.838 84.405 142.696 1.00 31.10 92 GLY C O 1
ATOM 1827 N N . GLU C 1 98 ? 28.876 85.221 143.233 1.00 31.41 93 GLU C N 1
ATOM 1828 C CA . GLU C 1 98 ? 29.000 84.509 144.499 1.00 32.00 93 GLU C CA 1
ATOM 1829 C C . GLU C 1 98 ? 27.862 84.820 145.468 1.00 25.69 93 GLU C C 1
ATOM 1830 O O . GLU C 1 98 ? 27.554 85.975 145.720 1.00 29.69 93 GLU C O 1
ATOM 1836 N N . GLU C 1 99 ? 27.274 83.792 146.067 1.00 32.82 94 GLU C N 1
ATOM 1837 C CA . GLU C 1 99 ? 26.408 84.055 147.202 1.00 34.87 94 GLU C CA 1
ATOM 1838 C C . GLU C 1 99 ? 27.255 84.224 148.437 1.00 33.87 94 GLU C C 1
ATOM 1839 O O . GLU C 1 99 ? 28.183 83.453 148.683 1.00 35.90 94 GLU C O 1
ATOM 1845 N N . VAL C 1 100 ? 26.877 85.197 149.253 1.00 32.00 95 VAL C N 1
ATOM 1846 C CA . VAL C 1 100 ? 27.651 85.595 150.411 1.00 31.20 95 VAL C CA 1
ATOM 1847 C C . VAL C 1 100 ? 26.657 86.004 151.477 1.00 29.37 95 VAL C C 1
ATOM 1848 O O . VAL C 1 100 ? 25.449 86.068 151.247 1.00 29.80 95 VAL C O 1
ATOM 1852 N N . ASP C 1 101 ? 27.185 86.196 152.670 1.00 30.81 96 ASP C N 1
ATOM 1853 C CA . ASP C 1 101 ? 26.474 86.739 153.807 1.00 28.50 96 ASP C CA 1
ATOM 1854 C C . ASP C 1 101 ? 27.248 87.970 154.235 1.00 31.15 96 ASP C C 1
ATOM 1855 O O . ASP C 1 101 ? 28.475 87.916 154.367 1.00 31.99 96 ASP C O 1
ATOM 1860 N N . ALA C 1 102 ? 26.565 89.082 154.402 1.00 29.94 97 ALA C N 1
ATOM 1861 C CA . ALA C 1 102 ? 27.239 90.220 154.990 1.00 30.41 97 ALA C CA 1
ATOM 1862 C C . ALA C 1 102 ? 26.815 90.334 156.445 1.00 25.48 97 ALA C C 1
ATOM 1863 O O . ALA C 1 102 ? 25.673 90.039 156.807 1.00 25.02 97 ALA C O 1
ATOM 1865 N N . PHE C 1 103 ? 27.739 90.789 157.273 1.00 27.28 98 PHE C N 1
ATOM 1866 C CA . PHE C 1 103 ? 27.423 91.067 158.663 1.00 31.27 98 PHE C CA 1
ATOM 1867 C C . PHE C 1 103 ? 26.858 92.483 158.723 1.00 31.87 98 PHE C C 1
ATOM 1868 O O . PHE C 1 103 ? 27.582 93.458 158.502 1.00 31.06 98 PHE C O 1
ATOM 1876 N N . TYR C 1 104 ? 25.564 92.590 159.007 1.00 32.10 99 TYR C N 1
ATOM 1877 C CA . TYR C 1 104 ? 24.840 93.848 158.895 1.00 32.85 99 TYR C CA 1
ATOM 1878 C C . TYR C 1 104 ? 23.716 93.853 159.918 1.00 30.13 99 TYR C C 1
ATOM 1879 O O . TYR C 1 104 ? 23.053 92.834 160.109 1.00 32.51 99 TYR C O 1
ATOM 1888 N N . ASN C 1 105 ? 23.475 95.002 160.540 1.00 32.72 100 ASN C N 1
ATOM 1889 C CA . ASN C 1 105 ? 22.592 95.050 161.705 1.00 34.28 100 ASN C CA 1
ATOM 1890 C C . ASN C 1 105 ? 22.863 93.919 162.677 1.00 30.96 100 ASN C C 1
ATOM 1891 O O . ASN C 1 105 ? 21.938 93.366 163.269 1.00 31.87 100 ASN C O 1
ATOM 1896 N N . ASP C 1 106 ? 24.136 93.614 162.871 1.00 36.28 101 ASP C N 1
ATOM 1897 C CA . ASP C 1 106 ? 24.576 92.607 163.831 1.00 38.86 101 ASP C CA 1
ATOM 1898 C C . ASP C 1 106 ? 24.006 91.234 163.492 1.00 39.41 101 ASP C C 1
ATOM 1899 O O . ASP C 1 106 ? 23.592 90.477 164.374 1.00 40.06 101 ASP C O 1
ATOM 1904 N N . GLY C 1 107 ? 24.035 90.902 162.201 1.00 34.89 102 GLY C N 1
ATOM 1905 C CA . GLY C 1 107 ? 23.374 89.719 161.691 1.00 35.19 102 GLY C CA 1
ATOM 1906 C C . GLY C 1 107 ? 23.936 89.371 160.331 1.00 33.67 102 GLY C C 1
ATOM 1907 O O . GLY C 1 107 ? 24.509 90.223 159.644 1.00 34.61 102 GLY C O 1
ATOM 1908 N N . TRP C 1 108 ? 23.853 88.095 159.987 1.00 30.31 103 TRP C N 1
ATOM 1909 C CA . TRP C 1 108 ? 24.248 87.647 158.658 1.00 34.94 103 TRP C CA 1
ATOM 1910 C C . TRP C 1 108 ? 23.095 87.792 157.674 1.00 32.24 103 TRP C C 1
ATOM 1911 O O . TRP C 1 108 ? 22.010 87.246 157.889 1.00 37.84 103 TRP C O 1
ATOM 1922 N N . TRP C 1 109 ? 23.307 88.556 156.620 1.00 25.36 104 TRP C N 1
ATOM 1923 C CA . TRP C 1 109 ? 22.289 88.719 155.602 1.00 29.62 104 TRP C CA 1
ATOM 1924 C C . TRP C 1 109 ? 22.818 88.191 154.285 1.00 30.74 104 TRP C C 1
ATOM 1925 O O . TRP C 1 109 ? 23.988 88.397 153.946 1.00 33.30 104 TRP C O 1
ATOM 1936 N N . GLU C 1 110 ? 21.952 87.550 153.524 1.00 27.13 105 GLU C N 1
ATOM 1937 C CA . GLU C 1 110 ? 22.390 86.855 152.334 1.00 28.86 105 GLU C CA 1
ATOM 1938 C C . GLU C 1 110 ? 22.114 87.725 151.109 1.00 33.18 105 GLU C C 1
ATOM 1939 O O . GLU C 1 110 ? 21.062 88.368 151.018 1.00 33.67 105 GLU C O 1
ATOM 1945 N N . GLY C 1 111 ? 23.052 87.733 150.164 1.00 27.05 106 GLY C N 1
ATOM 1946 C CA . GLY C 1 111 ? 22.928 88.582 148.995 1.00 27.34 106 GLY C CA 1
ATOM 1947 C C . GLY C 1 111 ? 23.888 88.133 147.921 1.00 30.57 106 GLY C C 1
ATOM 1948 O O . GLY C 1 111 ? 24.788 87.327 148.175 1.00 33.13 106 GLY C O 1
ATOM 1949 N N . ASP C 1 112 ? 23.647 88.616 146.695 1.00 29.92 107 ASP C N 1
ATOM 1950 C CA . ASP C 1 112 ? 24.547 88.322 145.584 1.00 29.33 107 ASP C CA 1
ATOM 1951 C C . ASP C 1 112 ? 25.619 89.403 145.481 1.00 29.73 107 ASP C C 1
ATOM 1952 O O . ASP C 1 112 ? 25.344 90.587 145.691 1.00 32.88 107 ASP C O 1
ATOM 1957 N N . VAL C 1 113 ? 26.811 89.015 145.035 1.00 26.12 108 VAL C N 1
ATOM 1958 C CA . VAL C 1 113 ? 27.866 89.976 144.732 1.00 25.21 108 VAL C CA 1
ATOM 1959 C C . VAL C 1 113 ? 27.711 90.414 143.283 1.00 27.03 108 VAL C C 1
ATOM 1960 O O . VAL C 1 113 ? 27.769 89.588 142.369 1.00 30.85 108 VAL C O 1
ATOM 1964 N N . THR C 1 114 ? 27.554 91.723 143.065 1.00 27.83 109 THR C N 1
ATOM 1965 C CA . THR C 1 114 ? 27.342 92.271 141.731 1.00 25.72 109 THR C CA 1
ATOM 1966 C C . THR C 1 114 ? 28.540 93.027 141.205 1.00 29.50 109 THR C C 1
ATOM 1967 O O . THR C 1 114 ? 28.643 93.224 139.986 1.00 29.46 109 THR C O 1
ATOM 1971 N N . GLU C 1 115 ? 29.411 93.502 142.089 1.00 31.30 110 GLU C N 1
ATOM 1972 C CA . GLU C 1 115 ? 30.545 94.307 141.677 1.00 32.75 110 GLU C CA 1
ATOM 1973 C C . GLU C 1 115 ? 31.715 94.018 142.599 1.00 31.56 110 GLU C C 1
ATOM 1974 O O . GLU C 1 115 ? 31.550 93.962 143.820 1.00 34.46 110 GLU C O 1
ATOM 1980 N N . VAL C 1 116 ? 32.896 93.858 142.015 1.00 33.13 111 VAL C N 1
ATOM 1981 C CA . VAL C 1 116 ? 34.132 93.695 142.762 1.00 32.15 111 VAL C CA 1
ATOM 1982 C C . VAL C 1 116 ? 34.941 94.968 142.552 1.00 35.04 111 VAL C C 1
ATOM 1983 O O . VAL C 1 116 ? 35.201 95.370 141.412 1.00 32.65 111 VAL C O 1
ATOM 1987 N N . LEU C 1 117 ? 35.302 95.621 143.645 1.00 38.47 112 LEU C N 1
ATOM 1988 C CA . LEU C 1 117 ? 35.895 96.947 143.571 1.00 44.04 112 LEU C CA 1
ATOM 1989 C C . LEU C 1 117 ? 37.397 96.878 143.812 1.00 51.84 112 LEU C C 1
ATOM 1990 O O . LEU C 1 117 ? 37.903 95.967 144.477 1.00 51.57 112 LEU C O 1
ATOM 1995 N N . ASP C 1 118 ? 38.108 97.850 143.234 1.00 57.63 113 ASP C N 1
ATOM 1996 C CA . ASP C 1 118 ? 39.563 97.778 143.154 1.00 62.93 113 ASP C CA 1
ATOM 1997 C C . ASP C 1 118 ? 40.249 97.787 144.509 1.00 65.05 113 ASP C C 1
ATOM 1998 O O . ASP C 1 118 ? 41.470 97.604 144.559 1.00 74.80 113 ASP C O 1
ATOM 2003 N N . ASP C 1 119 ? 39.522 97.984 145.599 1.00 58.70 114 ASP C N 1
ATOM 2004 C CA . ASP C 1 119 ? 40.158 98.125 146.898 1.00 62.00 114 ASP C CA 1
ATOM 2005 C C . ASP C 1 119 ? 39.687 97.058 147.873 1.00 57.71 114 ASP C C 1
ATOM 2006 O O . ASP C 1 119 ? 39.456 97.338 149.053 1.00 60.53 114 ASP C O 1
ATOM 2011 N N . GLY C 1 120 ? 39.569 95.813 147.417 1.00 57.69 115 GLY C N 1
ATOM 2012 C CA . GLY C 1 120 ? 39.177 94.766 148.337 1.00 50.56 115 GLY C CA 1
ATOM 2013 C C . GLY C 1 120 ? 37.736 94.822 148.802 1.00 51.49 115 GLY C C 1
ATOM 2014 O O . GLY C 1 120 ? 37.361 94.035 149.684 1.00 47.74 115 GLY C O 1
ATOM 2015 N N . LYS C 1 121 ? 36.935 95.768 148.298 1.00 46.73 116 LYS C N 1
ATOM 2016 C CA . LYS C 1 121 ? 35.555 95.935 148.721 1.00 37.32 116 LYS C CA 1
ATOM 2017 C C . LYS C 1 121 ? 34.611 95.363 147.672 1.00 36.38 116 LYS C C 1
ATOM 2018 O O . LYS C 1 121 ? 34.936 95.247 146.487 1.00 37.58 116 LYS C O 1
ATOM 2024 N N . PHE C 1 122 ? 33.418 95.017 148.117 1.00 31.07 117 PHE C N 1
ATOM 2025 C CA . PHE C 1 122 ? 32.466 94.380 147.232 1.00 31.91 117 PHE C CA 1
ATOM 2026 C C . PHE C 1 122 ? 31.146 95.087 147.363 1.00 30.46 117 PHE C C 1
ATOM 2027 O O . PHE C 1 122 ? 30.836 95.677 148.401 1.00 28.76 117 PHE C O 1
ATOM 2035 N N . SER C 1 123 ? 30.341 94.951 146.325 1.00 29.33 118 SER C N 1
ATOM 2036 C CA . SER C 1 123 ? 29.012 95.518 146.331 1.00 27.38 118 SER C CA 1
ATOM 2037 C C . SER C 1 123 ? 28.035 94.379 146.116 1.00 29.72 118 SER C C 1
ATOM 2038 O O . SER C 1 123 ? 28.187 93.568 145.195 1.00 26.35 118 SER C O 1
ATOM 2041 N N . VAL C 1 124 ? 27.012 94.364 146.957 1.00 28.60 119 VAL C N 1
ATOM 2042 C CA . VAL C 1 124 ? 26.258 93.168 147.280 1.00 24.67 119 VAL C CA 1
ATOM 2043 C C . VAL C 1 124 ? 24.794 93.544 147.161 1.00 26.19 119 VAL C C 1
ATOM 2044 O O . VAL C 1 124 ? 24.362 94.543 147.750 1.00 24.87 119 VAL C O 1
ATOM 2048 N N . PHE C 1 125 ? 24.047 92.804 146.356 1.00 25.88 120 PHE C N 1
ATOM 2049 C CA . PHE C 1 125 ? 22.635 93.095 146.144 1.00 27.98 120 PHE C CA 1
ATOM 2050 C C . PHE C 1 125 ? 21.805 92.204 147.045 1.00 26.21 120 PHE C C 1
ATOM 2051 O O . PHE C 1 125 ? 21.957 90.980 147.012 1.00 32.99 120 PHE C O 1
ATOM 2059 N N . PHE C 1 126 ? 20.961 92.809 147.863 1.00 25.68 121 PHE C N 1
ATOM 2060 C CA . PHE C 1 126 ? 20.020 92.069 148.691 1.00 27.51 121 PHE C CA 1
ATOM 2061 C C . PHE C 1 126 ? 18.638 92.113 148.054 1.00 29.91 121 PHE C C 1
ATOM 2062 O O . PHE C 1 126 ? 18.026 93.181 147.933 1.00 30.28 121 PHE C O 1
ATOM 2070 N N . ARG C 1 127 ? 18.113 90.935 147.754 1.00 34.96 122 ARG C N 1
ATOM 2071 C CA . ARG C 1 127 ? 16.983 90.760 146.858 1.00 34.68 122 ARG C CA 1
ATOM 2072 C C . ARG C 1 127 ? 15.645 90.983 147.546 1.00 36.64 122 ARG C C 1
ATOM 2073 O O . ARG C 1 127 ? 14.792 91.698 147.004 1.00 37.52 122 ARG C O 1
ATOM 2081 N N . SER C 1 128 ? 15.458 90.426 148.748 1.00 32.92 123 SER C N 1
ATOM 2082 C CA . SER C 1 128 ? 14.242 90.708 149.502 1.00 30.58 123 SER C CA 1
ATOM 2083 C C . SER C 1 128 ? 14.065 92.214 149.759 1.00 36.26 123 SER C C 1
ATOM 2084 O O . SER C 1 128 ? 12.939 92.725 149.689 1.00 36.92 123 SER C O 1
ATOM 2087 N N . SER C 1 129 ? 15.146 92.958 150.029 1.00 29.61 124 SER C N 1
ATOM 2088 C CA . SER C 1 129 ? 14.959 94.361 150.395 1.00 35.90 124 SER C CA 1
ATOM 2089 C C . SER C 1 129 ? 15.371 95.334 149.295 1.00 31.91 124 SER C C 1
ATOM 2090 O O . SER C 1 129 ? 15.332 96.540 149.526 1.00 31.05 124 SER C O 1
ATOM 2093 N N . LYS C 1 130 ? 15.745 94.845 148.109 1.00 33.87 125 LYS C N 1
ATOM 2094 C CA . LYS C 1 130 ? 16.160 95.672 146.973 1.00 30.17 125 LYS C CA 1
ATOM 2095 C C . LYS C 1 130 ? 17.316 96.604 147.327 1.00 28.53 125 LYS C C 1
ATOM 2096 O O . LYS C 1 130 ? 17.519 97.634 146.691 1.00 23.41 125 LYS C O 1
ATOM 2102 N N . GLU C 1 131 ? 18.128 96.204 148.294 1.00 32.47 126 GLU C N 1
ATOM 2103 C CA . GLU C 1 131 ? 19.231 97.015 148.778 1.00 31.50 126 GLU C CA 1
ATOM 2104 C C . GLU C 1 131 ? 20.524 96.672 148.041 1.00 27.20 126 GLU C C 1
ATOM 2105 O O . GLU C 1 131 ? 20.695 95.564 147.534 1.00 28.02 126 GLU C O 1
ATOM 2111 N N . GLN C 1 132 ? 21.452 97.628 148.025 1.00 23.75 127 GLN C N 1
ATOM 2112 C CA . GLN C 1 132 ? 22.717 97.475 147.306 1.00 24.89 127 GLN C CA 1
ATOM 2113 C C . GLN C 1 132 ? 23.771 98.186 148.138 1.00 23.62 127 GLN C C 1
ATOM 2114 O O . GLN C 1 132 ? 23.792 99.411 148.149 1.00 28.00 127 GLN C O 1
ATOM 2120 N N . ILE C 1 133 ? 24.655 97.432 148.798 1.00 25.79 128 ILE C N 1
ATOM 2121 C CA . ILE C 1 133 ? 25.515 97.942 149.866 1.00 24.26 128 ILE C CA 1
ATOM 2122 C C . ILE C 1 133 ? 26.959 97.471 149.665 1.00 27.91 128 ILE C C 1
ATOM 2123 O O . ILE C 1 133 ? 27.204 96.282 149.423 1.00 26.77 128 ILE C O 1
ATOM 2128 N N . ARG C 1 134 ? 27.914 98.395 149.799 1.00 24.59 129 ARG C N 1
ATOM 2129 C CA . ARG C 1 134 ? 29.334 98.055 149.794 1.00 21.83 129 ARG C CA 1
ATOM 2130 C C . ARG C 1 134 ? 29.775 97.463 151.125 1.00 24.96 129 ARG C C 1
ATOM 2131 O O . ARG C 1 134 ? 29.318 97.892 152.192 1.00 23.21 129 ARG C O 1
ATOM 2139 N N . PHE C 1 135 ? 30.663 96.459 151.047 1.00 28.38 130 PHE C N 1
ATOM 2140 C CA . PHE C 1 135 ? 31.263 95.793 152.204 1.00 25.17 130 PHE C CA 1
ATOM 2141 C C . PHE C 1 135 ? 32.735 95.497 151.958 1.00 23.56 130 PHE C C 1
ATOM 2142 O O . PHE C 1 135 ? 33.188 95.372 150.821 1.00 28.21 130 PHE C O 1
ATOM 2150 N N . ARG C 1 136 ? 33.473 95.367 153.051 1.00 26.69 131 ARG C N 1
ATOM 2151 C CA . ARG C 1 136 ? 34.848 94.886 153.050 1.00 31.22 131 ARG C CA 1
ATOM 2152 C C . ARG C 1 136 ? 34.875 93.363 153.133 1.00 33.95 131 ARG C C 1
ATOM 2153 O O . ARG C 1 136 ? 33.946 92.728 153.640 1.00 31.24 131 ARG C O 1
ATOM 2161 N N . LYS C 1 137 ? 35.978 92.777 152.660 1.00 37.06 132 LYS C N 1
ATOM 2162 C CA . LYS C 1 137 ? 36.088 91.324 152.669 1.00 33.85 132 LYS C CA 1
ATOM 2163 C C . LYS C 1 137 ? 35.875 90.777 154.077 1.00 34.47 132 LYS C C 1
ATOM 2164 O O . LYS C 1 137 ? 35.216 89.744 154.259 1.00 33.07 132 LYS C O 1
ATOM 2170 N N . ASP C 1 138 ? 36.346 91.502 155.093 1.00 32.12 133 ASP C N 1
ATOM 2171 C CA . ASP C 1 138 ? 36.205 90.997 156.455 1.00 34.91 133 ASP C CA 1
ATOM 2172 C C . AS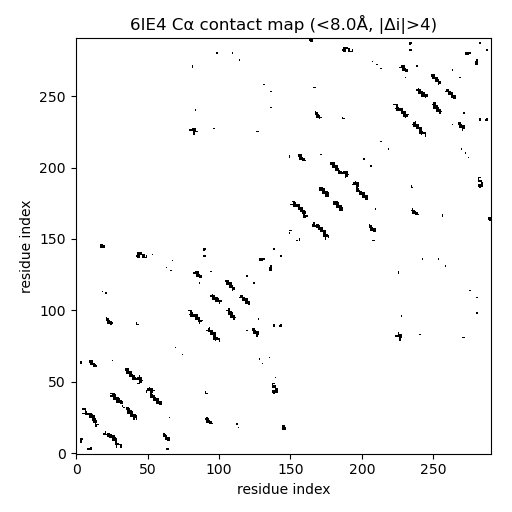P C 1 138 ? 34.784 91.074 156.980 1.00 34.83 133 ASP C C 1
ATOM 2173 O O . ASP C 1 138 ? 34.539 90.634 158.107 1.00 33.32 133 ASP C O 1
ATOM 2178 N N . GLU C 1 139 ? 33.832 91.536 156.177 1.00 39.55 134 GLU C N 1
ATOM 2179 C CA . GLU C 1 139 ? 32.428 91.563 156.552 1.00 32.39 134 GLU C CA 1
ATOM 2180 C C . GLU C 1 139 ? 31.616 90.525 155.803 1.00 31.18 134 GLU C C 1
ATOM 2181 O O . GLU C 1 139 ? 30.401 90.452 156.001 1.00 30.51 134 GLU C O 1
ATOM 2187 N N . LEU C 1 140 ? 32.244 89.741 154.936 1.00 29.62 135 LEU C N 1
ATOM 2188 C CA . LEU C 1 140 ? 31.537 88.715 154.194 1.00 30.36 135 LEU C CA 1
ATOM 2189 C C . LEU C 1 140 ? 31.982 87.316 154.611 1.00 32.20 135 LEU C C 1
ATOM 2190 O O . LEU C 1 140 ? 33.112 87.092 155.056 1.00 39.53 135 LEU C O 1
ATOM 2195 N N . ARG C 1 141 ? 31.081 86.364 154.405 1.00 31.91 136 ARG C N 1
ATOM 2196 C CA . ARG C 1 141 ? 31.381 84.942 154.470 1.00 31.91 136 ARG C CA 1
ATOM 2197 C C . ARG C 1 141 ? 30.652 84.293 153.313 1.00 35.96 136 ARG C C 1
ATOM 2198 O O . ARG C 1 141 ? 29.715 84.869 152.747 1.00 34.84 136 ARG C O 1
ATOM 2206 N N . PHE C 1 142 ? 31.066 83.082 152.972 1.00 42.02 137 PHE C N 1
ATOM 2207 C CA . PHE C 1 142 ? 30.421 82.397 151.867 1.00 43.47 137 PHE C CA 1
ATOM 2208 C C . PHE C 1 142 ? 29.102 81.831 152.367 1.00 41.65 137 PHE C C 1
ATOM 2209 O O . PHE C 1 142 ? 29.044 81.222 153.443 1.00 38.55 137 PHE C O 1
ATOM 2217 N N . HIS C 1 143 ? 28.042 82.035 151.593 1.00 39.63 138 HIS C N 1
ATOM 2218 C CA . HIS C 1 143 ? 26.746 81.553 152.030 1.00 41.53 138 HIS C CA 1
ATOM 2219 C C . HIS C 1 143 ? 26.695 80.045 151.867 1.00 42.82 138 HIS C C 1
ATOM 2220 O O . HIS C 1 143 ? 26.970 79.510 150.786 1.00 46.61 138 HIS C O 1
ATOM 2227 N N . ARG C 1 144 ? 26.400 79.356 152.960 1.00 43.57 139 ARG C N 1
ATOM 2228 C CA . ARG C 1 144 ? 26.132 77.931 152.902 1.00 48.18 139 ARG C CA 1
ATOM 2229 C C . ARG C 1 144 ? 24.732 77.608 153.392 1.00 44.09 139 ARG C C 1
ATOM 2230 O O . ARG C 1 144 ? 24.147 78.311 154.215 1.00 42.86 139 ARG C O 1
ATOM 2238 N N . GLU C 1 145 ? 24.210 76.510 152.895 1.00 48.90 140 GLU C N 1
ATOM 2239 C CA . GLU C 1 145 ? 22.940 76.040 153.398 1.00 50.99 140 GLU C CA 1
ATOM 2240 C C . GLU C 1 145 ? 23.169 74.768 154.204 1.00 48.48 140 GLU C C 1
ATOM 2241 O O . GLU C 1 145 ? 24.199 74.096 154.096 1.00 44.02 140 GLU C O 1
ATOM 2247 N N . TRP C 1 146 ? 22.199 74.483 155.055 1.00 48.59 141 TRP C N 1
ATOM 2248 C CA . TRP C 1 146 ? 22.280 73.425 156.052 1.00 48.09 141 TRP C CA 1
ATOM 2249 C C . TRP C 1 146 ? 21.047 72.573 155.801 1.00 46.34 141 TRP C C 1
ATOM 2250 O O . TRP C 1 146 ? 19.935 72.940 156.197 1.00 41.57 141 TRP C O 1
ATOM 2261 N N . VAL C 1 147 ? 21.226 71.478 155.071 1.00 48.82 142 VAL C N 1
ATOM 2262 C CA . VAL C 1 147 ? 20.120 70.594 154.744 1.00 49.35 142 VAL C CA 1
ATOM 2263 C C . VAL C 1 147 ? 20.351 69.236 155.382 1.00 50.76 142 VAL C C 1
ATOM 2264 O O . VAL C 1 147 ? 21.473 68.708 155.383 1.00 45.84 142 VAL C O 1
ATOM 2268 N N . ASP C 1 148 ? 19.279 68.701 155.966 1.00 53.00 143 ASP C N 1
ATOM 2269 C CA . ASP C 1 148 ? 19.177 67.291 156.324 1.00 53.26 143 ASP C CA 1
ATOM 2270 C C . ASP C 1 148 ? 20.411 66.781 157.077 1.00 46.28 143 ASP C C 1
ATOM 2271 O O . ASP C 1 148 ? 20.825 65.636 156.918 1.00 48.51 143 ASP C O 1
ATOM 2276 N N . GLY C 1 149 ? 21.034 67.648 157.875 1.00 49.20 144 GLY C N 1
ATOM 2277 C CA . GLY C 1 149 ? 22.139 67.275 158.739 1.00 49.62 144 GLY C CA 1
ATOM 2278 C C . GLY C 1 149 ? 23.534 67.625 158.260 1.00 49.01 144 GLY C C 1
ATOM 2279 O O . GLY C 1 149 ? 24.497 67.387 159.003 1.00 44.40 144 GLY C O 1
ATOM 2280 N N . ALA C 1 150 ? 23.682 68.195 157.065 1.00 48.59 145 ALA C N 1
ATOM 2281 C CA . ALA C 1 150 ? 25.002 68.503 156.537 1.00 48.03 145 ALA C CA 1
ATOM 2282 C C . ALA C 1 150 ? 25.021 69.909 155.956 1.00 51.17 145 ALA C C 1
ATOM 2283 O O . ALA C 1 150 ? 23.983 70.471 155.589 1.00 48.29 145 ALA C O 1
ATOM 2285 N N . TRP C 1 151 ? 26.227 70.474 155.888 1.00 50.53 146 TRP C N 1
ATOM 2286 C CA . TRP C 1 151 ? 26.449 71.717 155.169 1.00 47.96 146 TRP C CA 1
ATOM 2287 C C . TRP C 1 151 ? 26.667 71.408 153.693 1.00 46.36 146 TRP C C 1
ATOM 2288 O O . TRP C 1 151 ? 27.560 70.633 153.340 1.00 48.85 146 TRP C O 1
ATOM 2299 N N . LYS C 1 152 ? 25.941 72.115 152.836 1.00 46.66 147 LYS C N 1
ATOM 2300 C CA . LYS C 1 152 ? 25.911 71.840 151.399 1.00 51.03 147 LYS C CA 1
ATOM 2301 C C . LYS C 1 152 ? 26.776 72.782 150.621 1.00 56.16 147 LYS C C 1
ATOM 2302 O O . LYS C 1 152 ? 26.344 73.926 150.436 1.00 60.33 147 LYS C O 1
ATOM 2309 N N . ALA D 2 1 ? 22.091 99.462 172.100 1.00 52.19 1 ALA D N 1
ATOM 2310 C CA . ALA D 2 1 ? 22.272 98.117 171.573 1.00 44.28 1 ALA D CA 1
ATOM 2311 C C . ALA D 2 1 ? 21.225 97.800 170.516 1.00 46.01 1 ALA D C 1
ATOM 2312 O O . ALA D 2 1 ? 20.159 98.412 170.480 1.00 49.30 1 ALA D O 1
ATOM 2314 N N . ARG D 2 2 ? 21.521 96.791 169.701 1.00 46.37 2 ARG D N 1
ATOM 2315 C CA . ARG D 2 2 ? 20.686 96.420 168.564 1.00 42.76 2 ARG D CA 1
ATOM 2316 C C . ARG D 2 2 ? 19.498 95.601 169.044 1.00 45.65 2 ARG D C 1
ATOM 2317 O O . ARG D 2 2 ? 19.656 94.666 169.835 1.00 46.46 2 ARG D O 1
ATOM 2325 N N . THR D 2 3 ? 18.304 95.992 168.622 1.00 46.19 3 THR D N 1
ATOM 2326 C CA . THR D 2 3 ? 17.083 95.281 168.965 1.00 45.78 3 THR D CA 1
ATOM 2327 C C . THR D 2 3 ? 16.293 94.920 167.708 1.00 49.10 3 THR D C 1
ATOM 2328 O O . THR D 2 3 ? 16.510 95.485 166.631 1.00 50.67 3 THR D O 1
ATOM 2332 N N . LYS D 2 4 ? 15.320 94.013 167.880 1.00 47.75 4 LYS D N 1
ATOM 2333 C CA . LYS D 2 4 ? 14.410 93.663 166.790 1.00 44.50 4 LYS D CA 1
ATOM 2334 C C . LYS D 2 4 ? 13.892 94.887 166.051 1.00 45.07 4 LYS D C 1
ATOM 2335 O O . LYS D 2 4 ? 13.813 94.893 164.819 1.00 44.40 4 LYS D O 1
ATOM 2341 N N . GLN D 2 5 ? 13.522 95.930 166.790 1.00 52.01 5 GLN D N 1
ATOM 2342 C CA . GLN D 2 5 ? 13.026 97.156 166.171 1.00 49.47 5 GLN D CA 1
ATOM 2343 C C . GLN D 2 5 ? 14.070 97.785 165.242 1.00 45.44 5 GLN D C 1
ATOM 2344 O O . GLN D 2 5 ? 13.735 98.249 164.145 1.00 46.03 5 GLN D O 1
ATOM 2350 N N . THR D 2 6 ? 15.333 97.846 165.675 1.00 42.73 6 THR D N 1
ATOM 2351 C CA . THR D 2 6 ? 16.384 98.477 164.886 1.00 41.10 6 THR D CA 1
ATOM 2352 C C . THR D 2 6 ? 17.186 97.477 164.073 1.00 40.87 6 THR D C 1
ATOM 2353 O O . THR D 2 6 ? 18.312 97.781 163.665 1.00 42.69 6 THR D O 1
ATOM 2357 N N . ALA D 2 7 ? 16.616 96.328 163.771 1.00 43.40 7 ALA D N 1
ATOM 2358 C CA . ALA D 2 7 ? 17.325 95.320 162.984 1.00 37.33 7 ALA D CA 1
ATOM 2359 C C . ALA D 2 7 ? 16.529 94.849 161.786 1.00 36.42 7 ALA D C 1
ATOM 2360 O O . ALA D 2 7 ? 17.103 94.680 160.708 1.00 36.87 7 ALA D O 1
ATOM 2362 N N . ARG D 2 8 ? 15.230 94.628 161.951 1.00 36.55 8 ARG D N 1
ATOM 2363 C CA . ARG D 2 8 ? 14.311 94.365 160.857 1.00 38.74 8 ARG D CA 1
ATOM 2364 C C . ARG D 2 8 ? 14.350 95.438 159.750 1.00 44.30 8 ARG D C 1
ATOM 2365 O O . ARG D 2 8 ? 14.531 96.639 160.019 1.00 41.10 8 ARG D O 1
ATOM 2383 N N . SER D 2 10 ? 11.730 95.714 157.572 1.00 44.60 10 SER D N 1
ATOM 2384 C CA . SER D 2 10 ? 10.333 95.885 157.229 1.00 49.56 10 SER D CA 1
ATOM 2385 C C . SER D 2 10 ? 9.518 95.454 158.423 1.00 54.71 10 SER D C 1
ATOM 2386 O O . SER D 2 10 ? 10.063 94.895 159.366 1.00 57.51 10 SER D O 1
ATOM 2389 N N . THR D 2 11 ? 8.220 95.717 158.414 1.00 55.98 11 THR D N 1
ATOM 2390 C CA . THR D 2 11 ? 7.389 95.260 159.523 1.00 62.18 11 THR D CA 1
ATOM 2391 C C . THR D 2 11 ? 6.111 94.614 158.987 1.00 63.52 11 THR D C 1
ATOM 2392 O O . THR D 2 11 ? 5.485 95.124 158.054 1.00 62.93 11 THR D O 1
#

GO terms:
  GO:0000775 chromosome, centromeric region (C, IDA)
  GO:0000792 heterochromatin (C, IDA)
  GO:0042393 histone binding (F, IDA)
  GO:0140566 histone reader activity (F, IDA)
  GO:0005634 nucleus (C, EXP)
  GO:0006346 DNA methylation-dependent constitutive heterochromatin formation (P, IMP)
  GO:0062072 histone H3K9me2/3 reader activity (F, IDA)
  GO:0005634 nucleus (C, IDA)

InterPro domains:
  IPR008395 Agenet-like domain [PF05641] (42-108)
  IPR008395 Agenet-like domain [PF05641] (224-284)
  IPR008395 Agenet-like domain [PF05641] (383-442)
  IPR008395 Agenet-like domain [PF05641] (455-509)
  IPR014002 Agenet domain, plant type [SM00743] (37-111)
  IPR014002 Agenet domain, plant type [SM00743] (117-173)
  IPR014002 Agenet domain, plant type [SM00743] (219-287)
  IPR014002 Agenet domain, plant type [SM00743] (289-345)
  IPR014002 Agenet domain, plant type [SM00743] (378-446)
  IPR014002 Agenet domain, plant type [SM00743] (449-505)

B-factor: mean 46.71, std 17.1, range [19.63, 113.02]

Radius of gyration: 21.21 Å; Cα contacts (8 Å, |Δi|>4): 622; chains: 4; bounding box: 49×35×61 Å

Nearest PDB structures (foldseek):
  6ie4-assembly1_A  TM=1.002E+00  e=1.767E-24  Arabidopsis thaliana
  6ie7-assembly4_D  TM=9.978E-01  e=4.629E-22  Arabidopsis thaliana
  6ie7-assembly1_A  TM=9.874E-01  e=4.528E-21  Arabidopsis thaliana
  5zwx-assembly2_B  TM=9.803E-01  e=1.067E-18  Raphanus sativus
  7yta-assembly1_A  TM=9.187E-01  e=4.311E-14  Nicotiana tabacum

Foldseek 3Di:
DDPQQDFFHKKWFADPPQPRPQWTFIWTWHADDVQKGKIFTPQDAPDPVRPGTDMDIDGCVRIGHPDDPQDPCRLDDDDDFFFWKFFQDPNITGIFTFHDDDPPQKTWTADDSVRDIDIDHPVRIDGDWDQPPHDID/DDDPVNPDPD/DPQLDFFHKKWFQDVPQVGPQWTFIWTFHDVAKGKTFTPPDAPDPVRPGTDIGIDGCVRIGHDDDPQDPVRLPDDDDFQFWKFFCDPNITGIFTWHDDDPPQKTWTAHDSVRDIDIDHSVGIDGDWDAPPHDTD/DDDPVNPDPD